Protein AF-A0AA96FDP3-F1 (afdb_monomer_lite)

Organism: NCBI:txid3075620

Radius of gyration: 17.5 Å; chains: 1; bounding box: 61×32×44 Å

Foldseek 3Di:
DEEALLLLLLLCVQQDPLRAPVSLVVLLVVCVPADPVHPPDNNNLSSVLLVLQLQQALADPHGDAYEAEPLSLVVNLCQACAAQDDDPVPRGHNNYHSVSSVNSCVRRVVVSNVSNVWYYPYDFDDDQDPPPDGPSLVSSVVRQVSTDDPVDPPDAAEYEDPDPSSQPGPDDPSYHYDYSSRSVVSSVVNHVVNPPDDPPDD

Sequence (202 aa):
MVFDANIWIDTAVILGAPATRADFDRANATTVGTPIPHPIDRAYDSMRAIATTLSGRFVADERIEVWTSNHIDDLVYDRLARPVEGAANGRTGYGWSLGDAEKYLVEMVDSLVESTAGGSVGDVSIPFKNPPLDHEDGCVMQTARTAGHSDTPWYQKYIITRDQGFRTADLSSEITVLYPWEWIGRVRGARVAGVKPKVRAR

pLDDT: mean 88.23, std 13.38, range [42.59, 98.5]

Structure (mmCIF, N/CA/C/O backbone):
data_AF-A0AA96FDP3-F1
#
_entry.id   AF-A0AA96FDP3-F1
#
loop_
_atom_site.group_PDB
_atom_site.id
_atom_site.type_symbol
_atom_site.label_atom_id
_atom_site.label_alt_id
_atom_site.label_comp_id
_atom_site.label_asym_id
_atom_site.label_entity_id
_atom_site.label_seq_id
_atom_site.pdbx_PDB_ins_code
_atom_site.Cartn_x
_atom_site.Cartn_y
_atom_site.Cartn_z
_atom_site.occupancy
_atom_site.B_iso_or_equiv
_atom_site.auth_seq_id
_atom_site.auth_comp_id
_atom_site.auth_asym_id
_atom_site.auth_atom_id
_atom_site.pdbx_PDB_model_num
ATOM 1 N N . MET A 1 1 ? -0.751 0.641 10.037 1.00 94.31 1 MET A N 1
ATOM 2 C CA . MET A 1 1 ? -0.964 -0.374 8.980 1.00 94.31 1 MET A CA 1
ATOM 3 C C . MET A 1 1 ? 0.242 -0.357 8.066 1.00 94.31 1 MET A C 1
ATOM 5 O O . MET A 1 1 ? 0.763 0.722 7.833 1.00 94.31 1 MET A O 1
ATOM 9 N N . VAL A 1 2 ? 0.666 -1.512 7.563 1.00 97.50 2 VAL A N 1
ATOM 10 C CA . VAL A 1 2 ? 1.775 -1.640 6.611 1.00 97.50 2 VAL A CA 1
ATOM 11 C C . VAL A 1 2 ? 1.262 -2.321 5.347 1.00 97.50 2 VAL A C 1
ATOM 13 O O . VAL A 1 2 ? 0.541 -3.318 5.429 1.00 97.50 2 VAL A O 1
ATOM 16 N N . PHE A 1 3 ? 1.609 -1.768 4.190 1.00 98.50 3 PHE A N 1
ATOM 17 C CA . PHE A 1 3 ? 1.412 -2.419 2.900 1.00 98.50 3 PHE A CA 1
ATOM 18 C C . PHE A 1 3 ? 2.702 -3.130 2.512 1.00 98.50 3 PHE A C 1
ATOM 20 O O . PHE A 1 3 ? 3.775 -2.536 2.560 1.00 98.50 3 PHE A O 1
ATOM 27 N N . ASP A 1 4 ? 2.582 -4.395 2.136 1.00 97.56 4 ASP A N 1
ATOM 28 C CA . ASP A 1 4 ? 3.678 -5.158 1.554 1.00 97.56 4 ASP A CA 1
ATOM 29 C C . ASP A 1 4 ? 4.093 -4.560 0.192 1.00 97.56 4 ASP A C 1
ATOM 31 O O . ASP A 1 4 ? 3.279 -3.944 -0.504 1.00 97.56 4 ASP A O 1
ATOM 35 N N . ALA A 1 5 ? 5.343 -4.767 -0.223 1.00 97.06 5 ALA A N 1
ATOM 36 C CA . ALA A 1 5 ? 5.878 -4.283 -1.491 1.00 97.06 5 ALA A CA 1
ATOM 37 C C . ALA A 1 5 ? 5.022 -4.733 -2.686 1.00 97.06 5 ALA A C 1
ATOM 39 O O . ALA A 1 5 ? 4.802 -3.954 -3.615 1.00 97.06 5 ALA A O 1
ATOM 40 N N . ASN A 1 6 ? 4.462 -5.951 -2.653 1.00 96.62 6 ASN A N 1
ATOM 41 C CA . ASN A 1 6 ? 3.588 -6.435 -3.728 1.00 96.62 6 ASN A CA 1
ATOM 42 C C . ASN A 1 6 ? 2.325 -5.572 -3.933 1.00 96.62 6 ASN A C 1
ATOM 44 O O . ASN A 1 6 ? 1.856 -5.455 -5.063 1.00 96.62 6 ASN A O 1
ATOM 48 N N . ILE A 1 7 ? 1.820 -4.903 -2.890 1.00 98.38 7 ILE A N 1
ATOM 49 C CA . ILE A 1 7 ? 0.650 -4.014 -2.971 1.00 98.38 7 ILE A CA 1
ATOM 50 C C . ILE A 1 7 ? 0.997 -2.708 -3.687 1.00 98.38 7 ILE A C 1
ATOM 52 O O . ILE A 1 7 ? 0.242 -2.226 -4.542 1.00 98.38 7 ILE A O 1
ATOM 56 N N . TRP A 1 8 ? 2.164 -2.153 -3.367 1.00 97.94 8 TRP A N 1
ATOM 57 C CA . TRP A 1 8 ? 2.692 -0.964 -4.025 1.00 97.94 8 TRP A CA 1
ATOM 58 C C . TRP A 1 8 ? 3.060 -1.244 -5.478 1.00 97.94 8 TRP A C 1
ATOM 60 O O . TRP A 1 8 ? 2.724 -0.450 -6.352 1.00 97.94 8 TRP A O 1
ATOM 70 N N . ILE A 1 9 ? 3.683 -2.387 -5.757 1.00 97.12 9 ILE A N 1
ATOM 71 C CA . ILE A 1 9 ? 4.058 -2.798 -7.112 1.00 97.12 9 ILE A CA 1
ATOM 72 C C . ILE A 1 9 ? 2.820 -3.007 -7.990 1.00 97.12 9 ILE A C 1
ATOM 74 O O . ILE A 1 9 ? 2.788 -2.511 -9.110 1.00 97.12 9 ILE A O 1
ATOM 78 N N . ASP A 1 10 ? 1.781 -3.685 -7.499 1.00 96.81 10 ASP A N 1
ATOM 79 C CA . ASP A 1 10 ? 0.520 -3.843 -8.238 1.00 96.81 10 ASP A CA 1
ATOM 80 C C . ASP A 1 10 ? -0.071 -2.505 -8.671 1.00 96.81 10 ASP A C 1
ATOM 82 O O . ASP A 1 10 ? -0.506 -2.330 -9.808 1.00 96.81 10 ASP A O 1
ATOM 86 N N . THR A 1 11 ? -0.084 -1.560 -7.732 1.00 97.06 11 THR A N 1
ATOM 87 C CA . THR A 1 11 ? -0.605 -0.220 -7.968 1.00 97.06 11 THR A CA 1
ATOM 88 C C . THR A 1 11 ? 0.226 0.478 -9.037 1.00 97.06 11 THR A C 1
ATOM 90 O O . THR A 1 11 ? -0.341 0.982 -10.000 1.00 97.06 11 THR A O 1
ATOM 93 N N . ALA A 1 12 ? 1.555 0.421 -8.948 1.00 97.25 12 ALA A N 1
ATOM 94 C CA . ALA A 1 12 ? 2.443 0.968 -9.968 1.00 97.25 12 ALA A CA 1
ATOM 95 C C . ALA A 1 12 ? 2.168 0.364 -11.356 1.00 97.25 12 ALA A C 1
ATOM 97 O O . ALA A 1 12 ? 2.050 1.097 -12.334 1.00 97.25 12 ALA A O 1
ATOM 98 N N . VAL A 1 13 ? 2.000 -0.959 -11.447 1.00 94.69 13 VAL A N 1
ATOM 99 C CA . VAL A 1 13 ? 1.741 -1.669 -12.711 1.00 94.69 13 VAL A CA 1
ATOM 100 C C . VAL A 1 13 ? 0.420 -1.248 -13.349 1.00 94.69 13 VAL A C 1
ATOM 102 O O . VAL A 1 13 ? 0.364 -1.086 -14.566 1.00 94.69 13 VAL A O 1
ATOM 105 N N . ILE A 1 14 ? -0.626 -1.036 -12.547 1.00 95.12 14 ILE A N 1
ATOM 106 C CA . ILE A 1 14 ? -1.922 -0.545 -13.039 1.00 95.12 14 ILE A CA 1
ATOM 107 C C . ILE A 1 14 ? -1.796 0.859 -13.631 1.00 95.12 14 ILE A C 1
ATOM 109 O O . ILE A 1 14 ? -2.429 1.155 -14.645 1.00 95.12 14 ILE A O 1
ATOM 113 N N . LEU A 1 15 ? -1.020 1.729 -12.983 1.00 96.19 15 LEU A N 1
ATOM 114 C CA . LEU A 1 15 ? -0.874 3.123 -13.399 1.00 96.19 15 LEU A CA 1
ATOM 115 C C . LEU A 1 15 ? 0.068 3.275 -14.598 1.00 96.19 15 LEU A C 1
ATOM 117 O O . LEU A 1 15 ? -0.184 4.108 -15.466 1.00 96.19 15 LEU A O 1
ATOM 121 N N . GLY A 1 16 ? 1.110 2.443 -14.667 1.00 95.25 16 GLY A N 1
ATOM 122 C CA . GLY A 1 16 ? 2.175 2.542 -15.661 1.00 95.25 16 GLY A CA 1
ATOM 123 C C . GLY A 1 16 ? 3.123 3.719 -15.403 1.00 95.25 16 GLY A C 1
ATOM 124 O O . GLY A 1 16 ? 2.789 4.661 -14.690 1.00 95.25 16 GLY A O 1
ATOM 125 N N . ALA A 1 17 ? 4.325 3.669 -15.982 1.00 93.94 17 ALA A N 1
ATOM 126 C CA . ALA A 1 17 ? 5.269 4.783 -15.911 1.00 93.94 17 ALA A CA 1
ATOM 127 C C . ALA A 1 17 ? 4.950 5.866 -16.961 1.00 93.94 17 ALA A C 1
ATOM 129 O O . ALA A 1 17 ? 4.689 5.520 -18.119 1.00 93.94 17 ALA A O 1
ATOM 130 N N . PRO A 1 18 ? 5.061 7.161 -16.614 1.00 93.75 18 PRO A N 1
ATOM 131 C CA . PRO A 1 18 ? 5.242 7.695 -15.262 1.00 93.75 18 PRO A CA 1
ATOM 132 C C . PRO A 1 18 ? 3.919 7.678 -14.481 1.00 93.75 18 PRO A C 1
ATOM 134 O O . PRO A 1 18 ? 2.925 8.240 -14.936 1.00 93.75 18 PRO A O 1
ATOM 137 N N . ALA A 1 19 ? 3.921 7.091 -13.284 1.00 94.12 19 ALA A N 1
ATOM 138 C CA . ALA A 1 19 ? 2.741 7.071 -12.426 1.00 94.12 19 ALA A CA 1
ATOM 139 C C . ALA A 1 19 ? 2.668 8.352 -11.592 1.00 94.12 19 ALA A C 1
ATOM 141 O O . ALA A 1 19 ? 3.669 8.777 -11.013 1.00 94.12 19 ALA A O 1
ATOM 142 N N . THR A 1 20 ? 1.478 8.948 -11.508 1.00 94.06 20 THR A N 1
ATOM 143 C CA . THR A 1 20 ? 1.229 10.118 -10.658 1.00 94.06 20 THR A CA 1
ATOM 144 C C . THR A 1 20 ? 0.057 9.910 -9.713 1.00 94.06 20 THR A C 1
ATOM 146 O O . THR A 1 20 ? -0.814 9.060 -9.940 1.00 94.06 20 THR A O 1
ATOM 149 N N . ARG A 1 21 ? -0.040 10.764 -8.688 1.00 93.62 21 ARG A N 1
ATOM 150 C CA . ARG A 1 21 ? -1.213 10.773 -7.802 1.00 93.62 21 ARG A CA 1
ATOM 151 C C . ARG A 1 21 ? -2.528 11.022 -8.555 1.00 93.62 21 ARG A C 1
ATOM 153 O O . ARG A 1 21 ? -3.552 10.426 -8.226 1.00 93.62 21 ARG A O 1
ATOM 160 N N . ALA A 1 22 ? -2.509 11.855 -9.594 1.00 94.44 22 ALA A N 1
ATOM 161 C CA . ALA A 1 22 ? -3.693 12.116 -10.410 1.00 94.44 22 ALA A CA 1
ATOM 162 C C . ALA A 1 22 ? -4.136 10.875 -11.205 1.00 94.44 22 ALA A C 1
ATOM 164 O O . ALA A 1 22 ? -5.336 10.651 -11.391 1.00 94.44 22 ALA A O 1
ATOM 165 N N . ASP A 1 23 ? -3.186 10.055 -11.657 1.00 95.50 23 ASP A N 1
ATOM 166 C CA . ASP A 1 23 ? -3.489 8.796 -12.341 1.00 95.50 23 ASP A CA 1
ATOM 167 C C . ASP A 1 23 ? -4.070 7.772 -11.372 1.00 95.50 23 ASP A C 1
ATOM 169 O O . ASP A 1 23 ? -5.057 7.114 -11.706 1.00 95.50 23 ASP A O 1
ATOM 173 N N . PHE A 1 24 ? -3.543 7.718 -10.144 1.00 95.94 24 PHE A N 1
ATOM 174 C CA . PHE A 1 24 ? -4.116 6.911 -9.070 1.00 95.94 24 PHE A CA 1
ATOM 175 C C . PHE A 1 24 ? -5.571 7.289 -8.779 1.00 95.94 24 PHE A C 1
ATOM 177 O O . PHE A 1 24 ? -6.446 6.422 -8.778 1.00 95.94 24 PHE A O 1
ATOM 184 N N . ASP A 1 25 ? -5.859 8.577 -8.581 1.00 94.69 25 ASP A N 1
ATOM 185 C CA . ASP A 1 25 ? -7.215 9.037 -8.273 1.00 94.69 25 ASP A CA 1
ATOM 186 C C . ASP A 1 25 ? -8.190 8.706 -9.419 1.00 94.69 25 ASP A C 1
ATOM 188 O O . ASP A 1 25 ? -9.322 8.267 -9.180 1.00 94.69 25 ASP A O 1
ATOM 192 N N . ARG A 1 26 ? -7.735 8.836 -10.673 1.00 95.19 26 ARG A N 1
ATOM 193 C CA . ARG A 1 26 ? -8.510 8.483 -11.871 1.00 95.19 26 ARG A CA 1
ATOM 194 C C . ARG A 1 26 ? -8.779 6.979 -11.959 1.00 95.19 26 ARG A C 1
ATOM 196 O O . ARG A 1 26 ? -9.926 6.587 -12.171 1.00 95.19 26 ARG A O 1
ATOM 203 N N . ALA A 1 27 ? -7.755 6.145 -11.783 1.00 94.00 27 ALA A N 1
ATOM 204 C CA . ALA A 1 27 ? -7.874 4.688 -11.822 1.00 94.00 27 ALA A CA 1
ATOM 205 C C . ALA A 1 27 ? -8.733 4.151 -10.664 1.00 94.00 27 ALA A C 1
ATOM 207 O O . ALA A 1 27 ? -9.535 3.229 -10.829 1.00 94.00 27 ALA A O 1
ATOM 208 N N . ASN A 1 28 ? -8.635 4.759 -9.484 1.00 93.44 28 ASN A N 1
ATOM 209 C CA . ASN A 1 28 ? -9.515 4.442 -8.370 1.00 93.44 28 ASN A CA 1
ATOM 210 C C . ASN A 1 28 ? -10.973 4.805 -8.698 1.00 93.44 28 ASN A C 1
ATOM 212 O O . ASN A 1 28 ? -11.864 3.970 -8.545 1.00 93.44 28 ASN A O 1
ATOM 216 N N . ALA A 1 29 ? -11.235 6.004 -9.230 1.00 92.50 29 ALA A N 1
ATOM 217 C CA . ALA A 1 29 ? -12.590 6.433 -9.581 1.00 92.50 29 ALA A CA 1
ATOM 218 C C . ALA A 1 29 ? -13.280 5.494 -10.590 1.00 92.50 29 ALA A C 1
ATOM 220 O O . ALA A 1 29 ? -14.474 5.219 -10.452 1.00 92.50 29 ALA A O 1
ATOM 221 N N . THR A 1 30 ? -12.543 4.948 -11.562 1.00 90.88 30 THR A N 1
ATOM 222 C CA . THR A 1 30 ? -13.095 3.999 -12.546 1.00 90.88 30 THR A CA 1
ATOM 223 C C . THR A 1 30 ? -13.341 2.599 -11.976 1.00 90.88 30 THR A C 1
ATOM 225 O O . THR A 1 30 ? -14.113 1.834 -12.552 1.00 90.88 30 THR A O 1
ATOM 228 N N . THR A 1 31 ? -12.746 2.256 -10.830 1.00 89.00 31 THR A N 1
ATOM 229 C CA . THR A 1 31 ? -12.795 0.901 -10.250 1.00 89.00 31 THR A CA 1
ATOM 230 C C . THR A 1 31 ? -13.673 0.788 -9.001 1.00 89.00 31 THR A C 1
ATOM 232 O O . THR A 1 31 ? -13.983 -0.329 -8.576 1.00 89.00 31 THR A O 1
ATOM 235 N N . VAL A 1 32 ? -14.161 1.905 -8.440 1.00 84.12 32 VAL A N 1
ATOM 236 C CA . VAL A 1 32 ? -15.029 1.944 -7.240 1.00 84.12 32 VAL A CA 1
ATOM 237 C C . VAL A 1 32 ? -16.262 1.034 -7.352 1.00 84.12 32 VAL A C 1
ATOM 239 O O . VAL A 1 32 ? -16.635 0.395 -6.363 1.00 84.12 32 VAL A O 1
ATOM 242 N N . GLY A 1 33 ? -16.874 0.954 -8.539 1.00 84.56 33 GLY A N 1
ATOM 243 C CA . GLY A 1 33 ? -18.085 0.164 -8.800 1.00 84.56 33 GLY A CA 1
ATOM 244 C C . GLY A 1 33 ? -17.846 -1.312 -9.135 1.00 84.56 33 GLY A C 1
ATOM 245 O O . GLY A 1 33 ? -18.807 -2.065 -9.278 1.00 84.56 33 GLY A O 1
ATOM 246 N N . THR A 1 34 ? -16.590 -1.741 -9.273 1.00 90.62 34 THR A N 1
ATOM 247 C CA . THR A 1 34 ? -16.278 -3.135 -9.619 1.00 90.62 34 THR A CA 1
ATOM 248 C C . THR A 1 34 ? -16.427 -4.060 -8.400 1.00 90.62 34 THR A C 1
ATOM 250 O O . THR A 1 34 ? -16.220 -3.613 -7.263 1.00 90.62 34 THR A O 1
ATOM 253 N N . PRO A 1 35 ? -16.765 -5.352 -8.595 1.00 93.38 35 PRO A N 1
ATOM 254 C CA . PRO A 1 35 ? -16.873 -6.313 -7.500 1.00 93.38 35 PRO A CA 1
ATOM 255 C C . PRO A 1 35 ? -15.603 -6.406 -6.643 1.00 93.38 35 PRO A C 1
ATOM 257 O O . PRO A 1 35 ? -14.498 -6.093 -7.095 1.00 93.38 35 PRO A O 1
ATOM 260 N N . ILE A 1 36 ? -15.786 -6.826 -5.389 1.00 92.44 36 ILE A N 1
ATOM 261 C CA . ILE A 1 36 ? -14.705 -7.138 -4.449 1.00 92.44 36 ILE A CA 1
ATOM 262 C C . ILE A 1 36 ? -14.928 -8.565 -3.938 1.00 92.44 36 ILE A C 1
ATOM 264 O O . ILE A 1 36 ? -15.991 -8.811 -3.361 1.00 92.44 36 ILE A O 1
ATOM 268 N N . PRO A 1 37 ? -13.964 -9.487 -4.108 1.00 94.44 37 PRO A N 1
ATOM 269 C CA . PRO A 1 37 ? -12.686 -9.321 -4.819 1.00 94.44 37 PRO A CA 1
ATOM 270 C C . PRO A 1 37 ? -12.859 -8.975 -6.307 1.00 94.44 37 PRO A C 1
ATOM 272 O O . PRO A 1 37 ? -13.907 -9.263 -6.892 1.00 94.44 37 PRO A O 1
ATOM 275 N N . HIS A 1 38 ? -11.850 -8.350 -6.918 1.00 93.19 38 HIS A N 1
ATOM 276 C CA . HIS A 1 38 ? -11.886 -8.060 -8.352 1.00 93.19 38 HIS A CA 1
ATOM 277 C C . HIS A 1 38 ? -11.941 -9.376 -9.159 1.00 93.19 38 HIS A C 1
ATOM 279 O O . HIS A 1 38 ? -11.182 -10.304 -8.864 1.00 93.19 38 HIS A O 1
ATOM 285 N N . PRO A 1 39 ? -12.822 -9.501 -10.172 1.00 89.38 39 PRO A N 1
ATOM 286 C CA . PRO A 1 39 ? -13.120 -10.796 -10.790 1.00 89.38 39 PRO A CA 1
ATOM 287 C C . PRO A 1 39 ? -12.031 -11.324 -11.733 1.00 89.38 39 PRO A C 1
ATOM 289 O O . PRO A 1 39 ? -12.030 -12.514 -12.034 1.00 89.38 39 PRO A O 1
ATOM 292 N N . ILE A 1 40 ? -11.144 -10.455 -12.229 1.00 89.44 40 ILE A N 1
ATOM 293 C CA . ILE A 1 40 ? -10.134 -10.808 -13.242 1.00 89.44 40 ILE A CA 1
ATOM 294 C C . ILE A 1 40 ? -8.734 -10.574 -12.682 1.00 89.44 40 ILE A C 1
ATOM 296 O O . ILE A 1 40 ? -7.952 -11.507 -12.545 1.00 89.44 40 ILE A O 1
ATOM 300 N N . ASP A 1 41 ? -8.443 -9.327 -12.324 1.00 91.19 41 ASP A N 1
ATOM 301 C CA . ASP A 1 41 ? -7.123 -8.919 -11.848 1.00 91.19 41 ASP A CA 1
ATOM 302 C C . ASP A 1 41 ? -7.162 -8.417 -10.398 1.00 91.19 41 ASP A C 1
ATOM 304 O O . ASP A 1 41 ? -7.762 -7.384 -10.104 1.00 91.19 41 ASP A O 1
ATOM 308 N N . ARG A 1 42 ? -6.517 -9.153 -9.488 1.00 89.38 42 ARG A N 1
ATOM 309 C CA . ARG A 1 42 ? -6.472 -8.830 -8.054 1.00 89.38 42 ARG A CA 1
ATOM 310 C C . ARG A 1 42 ? -5.587 -7.625 -7.728 1.00 89.38 42 ARG A C 1
ATOM 312 O O . ARG A 1 42 ? -5.727 -7.094 -6.629 1.00 89.38 42 ARG A O 1
ATOM 319 N N . ALA A 1 43 ? -4.745 -7.154 -8.649 1.00 93.75 43 ALA A N 1
ATOM 320 C CA . ALA A 1 43 ? -3.966 -5.930 -8.459 1.00 93.75 43 ALA A CA 1
ATOM 321 C C . ALA A 1 43 ? -4.876 -4.715 -8.197 1.00 93.75 43 ALA A C 1
ATOM 323 O O . ALA A 1 43 ? -4.547 -3.824 -7.412 1.00 93.75 43 ALA A O 1
ATOM 324 N N . TYR A 1 44 ? -6.085 -4.705 -8.772 1.00 95.44 44 TYR A N 1
ATOM 325 C CA . TYR A 1 44 ? -7.066 -3.655 -8.498 1.00 95.44 44 TYR A CA 1
ATOM 326 C C . TYR A 1 44 ? -7.554 -3.657 -7.046 1.00 95.44 44 TYR A C 1
ATOM 328 O O . TYR A 1 44 ? -7.957 -2.611 -6.541 1.00 95.44 44 TYR A O 1
ATOM 336 N N . ASP A 1 45 ? -7.532 -4.794 -6.344 1.00 96.88 45 ASP A N 1
ATOM 337 C CA . ASP A 1 45 ? -7.826 -4.817 -4.909 1.00 96.88 45 ASP A CA 1
ATOM 338 C C . ASP A 1 45 ? -6.690 -4.178 -4.100 1.00 96.88 45 ASP A C 1
ATOM 340 O O . ASP A 1 45 ? -6.972 -3.482 -3.130 1.00 96.88 45 ASP A O 1
ATOM 344 N N . SER A 1 46 ? -5.430 -4.335 -4.516 1.00 97.81 46 SER A N 1
ATOM 345 C CA . SER A 1 46 ? -4.262 -3.682 -3.903 1.00 97.81 46 SER A CA 1
ATOM 346 C C . SER A 1 46 ? -4.372 -2.154 -3.976 1.00 97.81 46 SER A C 1
ATOM 348 O O . SER A 1 46 ? -4.351 -1.477 -2.945 1.00 97.81 46 SER A O 1
ATOM 350 N N . MET A 1 47 ? -4.631 -1.616 -5.172 1.00 97.00 47 MET A N 1
ATOM 351 C CA . MET A 1 47 ? -4.860 -0.180 -5.374 1.00 97.00 47 MET A CA 1
ATOM 352 C C . MET A 1 47 ? -6.069 0.321 -4.570 1.00 97.00 47 MET A C 1
ATOM 354 O O . MET A 1 47 ? -6.004 1.353 -3.899 1.00 97.00 47 MET A O 1
ATOM 358 N N . ARG A 1 48 ? -7.186 -0.421 -4.584 1.00 96.56 48 ARG A N 1
ATOM 359 C CA . ARG A 1 48 ? -8.387 -0.046 -3.822 1.00 96.56 48 ARG A CA 1
ATOM 360 C C . ARG A 1 48 ? -8.163 -0.111 -2.313 1.00 96.56 48 ARG A C 1
ATOM 362 O O . ARG A 1 48 ? -8.744 0.700 -1.596 1.00 96.56 48 ARG A O 1
ATOM 369 N N . ALA A 1 49 ? -7.326 -1.022 -1.818 1.00 97.50 49 ALA A N 1
ATOM 370 C CA . ALA A 1 49 ? -6.962 -1.090 -0.407 1.00 97.50 49 ALA A CA 1
ATOM 371 C C . ALA A 1 49 ? -6.198 0.170 0.021 1.00 97.50 49 ALA A C 1
ATOM 373 O O . ALA A 1 49 ? -6.594 0.788 1.009 1.00 97.50 49 ALA A O 1
ATOM 374 N N . ILE A 1 50 ? -5.214 0.618 -0.765 1.00 97.62 50 ILE A N 1
ATOM 375 C CA . ILE A 1 50 ? -4.539 1.914 -0.569 1.00 97.62 50 ILE A CA 1
ATOM 376 C C . ILE A 1 50 ? -5.558 3.063 -0.604 1.00 97.62 50 ILE A C 1
ATOM 378 O O . ILE A 1 50 ? -5.586 3.920 0.278 1.00 97.62 50 ILE A O 1
ATOM 382 N N . ALA A 1 51 ? -6.483 3.048 -1.567 1.00 96.31 51 ALA A N 1
ATOM 383 C CA . ALA A 1 51 ? -7.484 4.102 -1.696 1.00 96.31 51 ALA A CA 1
ATOM 384 C C . ALA A 1 51 ? -8.394 4.234 -0.457 1.00 96.31 51 ALA A C 1
ATOM 386 O O . ALA A 1 51 ? -8.866 5.328 -0.139 1.00 96.31 51 ALA A O 1
ATOM 387 N N . THR A 1 52 ? -8.640 3.144 0.284 1.00 95.31 52 THR A N 1
ATOM 388 C CA . THR A 1 52 ? -9.441 3.219 1.519 1.00 95.31 52 THR A CA 1
ATOM 389 C C . THR A 1 52 ? -8.779 4.023 2.635 1.00 95.31 52 THR A C 1
ATOM 391 O O . THR A 1 52 ? -9.490 4.450 3.551 1.00 95.31 52 THR A O 1
ATOM 394 N N . THR A 1 53 ? -7.465 4.254 2.565 1.00 96.06 53 THR A N 1
ATOM 395 C CA . THR A 1 53 ? -6.688 4.864 3.651 1.00 96.06 53 THR A CA 1
ATOM 396 C C . THR A 1 53 ? -6.342 6.322 3.401 1.00 96.06 53 THR A C 1
ATOM 398 O O . THR A 1 53 ? -5.943 6.994 4.343 1.00 96.06 53 THR A O 1
ATOM 401 N N . LEU A 1 54 ? -6.596 6.849 2.196 1.00 94.50 54 LEU A N 1
ATOM 402 C CA . LEU A 1 54 ? -6.314 8.248 1.833 1.00 94.50 54 LEU A CA 1
ATOM 403 C C . LEU A 1 54 ? -6.954 9.275 2.775 1.00 94.50 54 LEU A C 1
ATOM 405 O O . LEU A 1 54 ? -6.460 10.386 2.907 1.00 94.50 54 LEU A O 1
ATOM 409 N N . SER A 1 55 ? -8.078 8.932 3.412 1.00 91.06 55 SER A N 1
ATOM 410 C CA . SER A 1 55 ? -8.751 9.829 4.355 1.00 91.06 55 SER A CA 1
ATOM 411 C C . SER A 1 55 ? -8.127 9.835 5.755 1.00 91.06 55 SER A C 1
ATOM 413 O O . SER A 1 55 ? -8.640 10.536 6.625 1.00 91.06 55 SER A O 1
ATOM 415 N N . GLY A 1 56 ? -7.136 8.977 6.024 1.00 93.00 56 GLY A N 1
ATOM 416 C CA . GLY A 1 56 ? -6.549 8.773 7.353 1.00 93.00 56 GLY A CA 1
ATOM 417 C C . GLY A 1 56 ? -7.538 8.255 8.404 1.00 93.00 56 GLY A C 1
ATOM 418 O O . GLY A 1 56 ? -7.301 8.392 9.601 1.00 93.00 56 GLY A O 1
ATOM 419 N N . ARG A 1 57 ? -8.691 7.703 7.992 1.00 91.69 57 ARG A N 1
ATOM 420 C CA . ARG A 1 57 ? -9.798 7.329 8.895 1.00 91.69 57 ARG A CA 1
ATOM 421 C C . ARG A 1 57 ? -10.342 5.942 8.598 1.00 91.69 57 ARG A C 1
ATOM 423 O O . ARG A 1 57 ? -10.751 5.664 7.470 1.00 91.69 57 ARG A O 1
ATOM 430 N N . PHE A 1 58 ? -10.416 5.105 9.625 1.00 90.62 58 PHE A N 1
ATOM 431 C CA . PHE A 1 58 ? -11.016 3.778 9.562 1.00 90.62 58 PHE A CA 1
ATOM 432 C C . PHE A 1 58 ? -12.541 3.905 9.571 1.00 90.62 58 PHE A C 1
ATOM 434 O O . PHE A 1 58 ? -13.195 3.675 8.548 1.00 90.62 58 PHE A O 1
ATOM 441 N N . VAL A 1 59 ? -13.095 4.395 10.682 1.00 89.12 59 VAL A N 1
ATOM 442 C CA . VAL A 1 59 ? -14.514 4.725 10.860 1.00 89.12 59 VAL A CA 1
ATOM 443 C C . VAL A 1 59 ? -14.653 5.917 11.805 1.00 89.12 59 VAL A C 1
ATOM 445 O O . VAL A 1 59 ? -13.997 5.959 12.838 1.00 89.12 59 VAL A O 1
ATOM 448 N N . ALA A 1 60 ? -15.521 6.877 11.472 1.00 83.62 60 ALA A N 1
ATOM 449 C CA . ALA A 1 60 ? -15.737 8.085 12.276 1.00 83.62 60 ALA A CA 1
ATOM 450 C C . ALA A 1 60 ? -14.405 8.755 12.690 1.00 83.62 60 ALA A C 1
ATOM 452 O O . ALA A 1 60 ? -13.677 9.241 11.820 1.00 83.62 60 ALA A O 1
ATOM 453 N N . ASP A 1 61 ? -14.085 8.767 13.986 1.00 83.19 61 ASP A N 1
ATOM 454 C CA . ASP A 1 61 ? -12.862 9.356 14.547 1.00 83.19 61 ASP A CA 1
ATOM 455 C C . ASP A 1 61 ? -11.698 8.377 14.732 1.00 83.19 61 ASP A C 1
ATOM 457 O O . ASP A 1 61 ? -10.594 8.799 15.076 1.00 83.19 61 ASP A O 1
ATOM 461 N N . GLU A 1 62 ? -11.901 7.092 14.441 1.00 88.38 62 GLU A N 1
ATOM 462 C CA . GLU A 1 62 ? -10.829 6.101 14.437 1.00 88.38 62 GLU A CA 1
ATOM 463 C C . GLU A 1 62 ? -9.899 6.346 13.243 1.00 88.38 62 GLU A C 1
ATOM 465 O O . GLU A 1 62 ? -10.336 6.377 12.086 1.00 88.38 62 GLU A O 1
ATOM 470 N N . ARG A 1 63 ? -8.610 6.552 13.524 1.00 91.12 63 ARG A N 1
ATOM 471 C CA . ARG A 1 63 ? -7.598 6.895 12.521 1.00 91.12 63 ARG A CA 1
ATOM 472 C C . ARG A 1 63 ? -6.991 5.653 11.877 1.00 91.12 63 ARG A C 1
ATOM 474 O O . ARG A 1 63 ? -6.902 4.596 12.492 1.00 91.12 63 ARG A O 1
ATOM 481 N N . ILE A 1 64 ? -6.555 5.808 10.633 1.00 94.31 64 ILE A N 1
ATOM 482 C CA . ILE A 1 64 ? -5.627 4.884 9.982 1.00 94.31 64 ILE A CA 1
ATOM 483 C C . ILE A 1 64 ? -4.329 5.639 9.782 1.00 94.31 64 ILE A C 1
ATOM 485 O O . ILE A 1 64 ? -4.338 6.670 9.120 1.00 94.31 64 ILE A O 1
ATOM 489 N N . GLU A 1 65 ? -3.244 5.059 10.271 1.00 95.25 65 GLU A N 1
ATOM 490 C CA . GLU A 1 65 ? -1.883 5.492 9.977 1.00 95.25 65 GLU A CA 1
ATOM 491 C C . GLU A 1 65 ? -1.220 4.451 9.077 1.00 95.25 65 GLU A C 1
ATOM 493 O O . GLU A 1 65 ? -1.250 3.245 9.377 1.00 95.25 65 GLU A O 1
ATOM 498 N N . VAL A 1 66 ? -0.632 4.897 7.970 1.00 97.44 66 VAL A N 1
ATOM 499 C CA . VAL A 1 66 ? 0.149 4.051 7.065 1.00 97.44 66 VAL A CA 1
ATOM 500 C C . VAL A 1 66 ? 1.622 4.196 7.405 1.00 97.44 66 VAL A C 1
ATOM 502 O O . VAL A 1 66 ? 2.132 5.302 7.509 1.00 97.44 66 VAL A O 1
ATOM 505 N N . TRP A 1 67 ? 2.296 3.068 7.581 1.00 97.56 67 TRP A N 1
ATOM 506 C CA . TRP A 1 67 ? 3.701 3.010 7.944 1.00 97.56 67 TRP A CA 1
ATOM 507 C C . TRP A 1 67 ? 4.489 2.211 6.908 1.00 97.56 67 TRP A C 1
ATOM 509 O O . TRP A 1 67 ? 3.970 1.235 6.358 1.00 97.56 67 TRP A O 1
ATOM 519 N N . THR A 1 68 ? 5.737 2.616 6.680 1.00 98.06 68 THR A N 1
ATOM 520 C CA . THR A 1 68 ? 6.693 1.939 5.788 1.00 98.06 68 THR A CA 1
ATOM 521 C C . THR A 1 68 ? 8.057 1.751 6.470 1.00 98.06 68 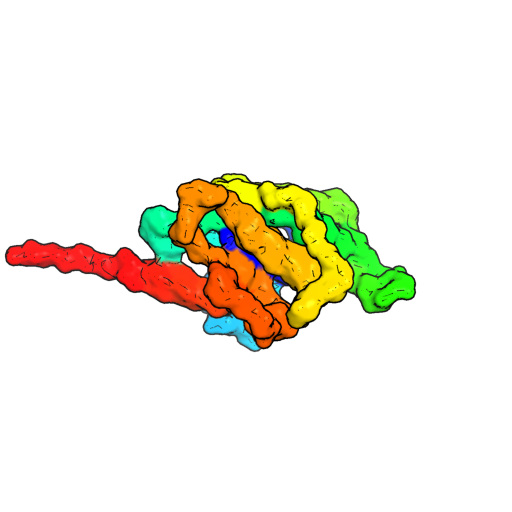THR A C 1
ATOM 523 O O . THR A 1 68 ? 8.221 2.036 7.659 1.00 98.06 68 THR A O 1
ATOM 526 N N . SER A 1 69 ? 9.025 1.222 5.731 1.00 97.44 69 SER A N 1
ATOM 527 C CA . SER A 1 69 ? 10.431 1.052 6.106 1.00 97.44 69 SER A CA 1
ATOM 528 C C . SER A 1 69 ? 11.293 1.138 4.855 1.00 97.44 69 SER A C 1
ATOM 530 O O . SER A 1 69 ? 10.827 0.708 3.799 1.00 97.44 69 SER A O 1
ATOM 532 N N . ASN A 1 70 ? 12.569 1.494 5.011 1.00 96.69 70 ASN A N 1
ATOM 533 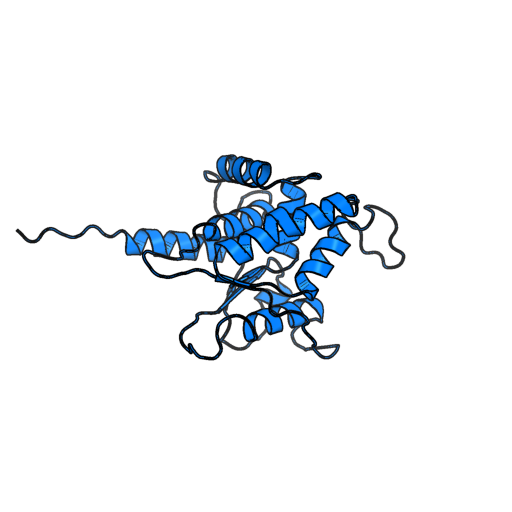C CA . ASN A 1 70 ? 13.519 1.572 3.897 1.00 96.69 70 ASN A CA 1
ATOM 534 C C . ASN A 1 70 ? 13.543 0.274 3.072 1.00 96.69 70 ASN A C 1
ATOM 536 O O . ASN A 1 70 ? 13.535 0.315 1.854 1.00 96.69 70 ASN A O 1
ATOM 540 N N . HIS A 1 71 ? 13.440 -0.890 3.725 1.00 95.50 71 HIS A N 1
ATOM 541 C CA . HIS A 1 71 ? 13.408 -2.180 3.028 1.00 95.50 71 HIS A CA 1
ATOM 542 C C . HIS A 1 71 ? 12.222 -2.343 2.061 1.00 95.50 71 HIS A C 1
ATOM 544 O O . HIS A 1 71 ? 12.375 -2.924 0.990 1.00 95.50 71 HIS A O 1
ATOM 550 N N . ILE A 1 72 ? 11.031 -1.863 2.439 1.00 97.25 72 ILE A N 1
ATOM 551 C CA . ILE A 1 72 ? 9.838 -1.937 1.581 1.00 97.25 72 ILE A CA 1
ATOM 552 C C . ILE A 1 72 ? 10.017 -0.982 0.403 1.00 97.25 72 ILE A C 1
ATOM 554 O O . ILE A 1 72 ? 9.788 -1.378 -0.739 1.00 97.25 72 ILE A O 1
ATOM 558 N N . ASP A 1 73 ? 10.454 0.243 0.685 1.00 97.94 73 ASP A N 1
ATOM 559 C CA . ASP A 1 73 ? 10.617 1.294 -0.316 1.00 97.94 73 ASP A CA 1
ATOM 560 C C . ASP A 1 73 ? 11.695 0.902 -1.343 1.00 97.94 73 ASP A C 1
ATOM 562 O O . ASP A 1 73 ? 11.437 0.926 -2.549 1.00 97.94 73 ASP A O 1
ATOM 566 N N . ASP A 1 74 ? 12.845 0.406 -0.876 1.00 96.50 74 ASP A N 1
ATOM 567 C CA . ASP A 1 74 ? 13.940 -0.106 -1.707 1.00 96.50 74 ASP A CA 1
ATOM 568 C C . ASP A 1 74 ? 13.486 -1.285 -2.574 1.00 96.50 74 ASP A C 1
ATOM 570 O O . ASP A 1 74 ? 13.788 -1.335 -3.766 1.00 96.50 74 ASP A O 1
ATOM 574 N N . LEU A 1 75 ? 12.717 -2.229 -2.016 1.00 95.25 75 LEU A N 1
ATOM 575 C CA . LEU A 1 75 ? 12.225 -3.381 -2.773 1.00 95.25 75 LEU A CA 1
ATOM 576 C C . LEU A 1 75 ? 11.248 -2.960 -3.878 1.00 95.25 75 LEU A C 1
ATOM 578 O O . LEU A 1 75 ? 11.302 -3.503 -4.985 1.00 95.25 75 LEU A O 1
ATOM 582 N N . VAL A 1 76 ? 10.368 -1.992 -3.603 1.00 97.12 76 VAL A N 1
ATOM 583 C CA . VAL A 1 76 ? 9.463 -1.417 -4.607 1.00 97.12 76 VAL A CA 1
ATOM 584 C C . VAL A 1 76 ? 10.270 -0.717 -5.699 1.00 97.12 76 VAL A C 1
ATOM 586 O O . VAL A 1 76 ? 10.088 -1.036 -6.877 1.00 97.12 76 VAL A O 1
ATOM 589 N N . TYR A 1 77 ? 11.193 0.170 -5.324 1.00 97.44 77 TYR A N 1
ATOM 590 C CA . TYR A 1 77 ? 12.068 0.883 -6.254 1.00 97.44 77 TYR A CA 1
ATOM 591 C C . TYR A 1 77 ? 12.844 -0.079 -7.159 1.00 97.44 77 TYR A C 1
ATOM 593 O O . TYR A 1 77 ? 12.731 -0.014 -8.387 1.00 97.44 77 TYR A O 1
ATOM 601 N N . ASP A 1 78 ? 13.555 -1.035 -6.559 1.00 94.81 78 ASP A N 1
ATOM 602 C CA . ASP A 1 78 ? 14.368 -2.017 -7.269 1.00 94.81 78 ASP A CA 1
ATOM 603 C C . ASP A 1 78 ? 13.527 -2.860 -8.224 1.00 94.81 78 ASP A C 1
ATOM 605 O O . ASP A 1 78 ? 13.972 -3.196 -9.324 1.00 94.81 78 ASP A O 1
ATOM 609 N N . ARG A 1 79 ? 12.308 -3.245 -7.827 1.00 93.50 79 ARG A N 1
ATOM 610 C CA . ARG A 1 79 ? 11.437 -4.061 -8.679 1.00 93.50 79 ARG A CA 1
ATOM 611 C C . ARG A 1 79 ? 10.932 -3.277 -9.885 1.00 93.50 79 ARG A C 1
ATOM 613 O O . ARG A 1 79 ? 10.900 -3.843 -10.982 1.00 93.50 79 ARG A O 1
ATOM 620 N N . LEU A 1 80 ? 10.544 -2.017 -9.689 1.00 96.06 80 LEU A N 1
ATOM 621 C CA . LEU A 1 80 ? 10.059 -1.145 -10.760 1.00 96.06 80 LEU A CA 1
ATOM 622 C C . LEU A 1 80 ? 11.176 -0.819 -11.753 1.00 96.06 80 LEU A C 1
ATOM 624 O O . LEU A 1 80 ? 10.993 -0.994 -12.958 1.00 96.06 80 LEU A O 1
ATOM 628 N N . ALA A 1 81 ? 12.347 -0.434 -11.248 1.00 94.88 81 ALA A N 1
ATOM 629 C CA . ALA A 1 81 ? 13.488 -0.027 -12.060 1.00 94.88 81 ALA A CA 1
ATOM 630 C C . ALA A 1 81 ? 14.202 -1.191 -12.772 1.00 94.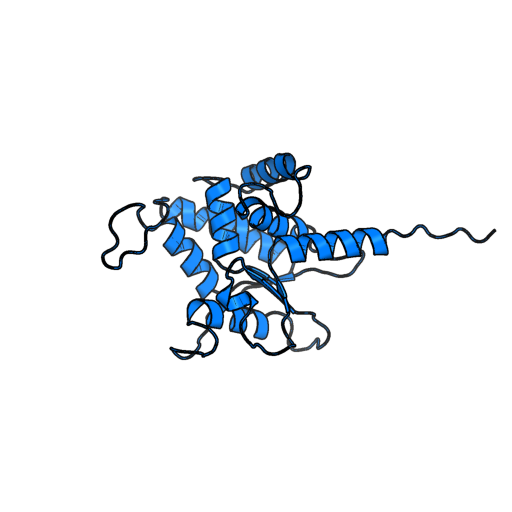88 81 ALA A C 1
ATOM 632 O O . ALA A 1 81 ? 14.856 -1.004 -13.801 1.00 94.88 81 ALA A O 1
ATOM 633 N N . ARG A 1 82 ? 14.110 -2.417 -12.241 1.00 91.19 82 ARG A N 1
ATOM 634 C CA . ARG A 1 82 ? 14.793 -3.577 -12.829 1.00 91.19 82 ARG A CA 1
ATOM 635 C C . ARG A 1 82 ? 14.264 -3.886 -14.241 1.00 91.19 82 ARG A C 1
ATOM 637 O O . ARG A 1 82 ? 13.051 -3.876 -14.436 1.00 91.19 82 ARG A O 1
ATOM 644 N N . PRO A 1 83 ? 15.126 -4.240 -15.213 1.00 87.31 83 PRO A N 1
ATOM 645 C CA . PRO A 1 83 ? 14.701 -4.569 -16.576 1.00 87.31 83 PRO A CA 1
ATOM 646 C C . PRO A 1 83 ? 13.693 -5.725 -16.662 1.00 87.31 83 PRO A C 1
ATOM 648 O O . PRO A 1 83 ? 13.740 -6.670 -15.868 1.00 87.31 83 PRO A O 1
ATOM 651 N N . VAL A 1 84 ? 12.818 -5.667 -17.674 1.00 83.69 84 VAL A N 1
ATOM 652 C CA . VAL A 1 84 ? 11.797 -6.694 -17.963 1.00 83.69 84 VAL A CA 1
ATOM 653 C C . VAL A 1 84 ? 12.434 -8.032 -18.357 1.00 83.69 84 VAL A C 1
ATOM 655 O O . VAL A 1 84 ? 11.965 -9.087 -17.933 1.00 83.69 84 VAL A O 1
ATOM 658 N N . GLU A 1 85 ? 13.550 -8.000 -19.090 1.00 72.50 85 GLU A N 1
ATOM 659 C CA . GLU A 1 85 ? 14.326 -9.181 -19.481 1.00 72.50 85 GLU A CA 1
ATOM 660 C C . GLU A 1 85 ? 15.754 -9.123 -18.913 1.00 72.50 85 GLU A C 1
ATOM 662 O O . GLU A 1 85 ? 16.384 -8.067 -18.890 1.00 72.50 85 GLU A O 1
ATOM 667 N N . GLY A 1 86 ? 16.289 -10.277 -18.493 1.00 56.25 86 GLY A N 1
ATOM 668 C CA . GLY A 1 86 ? 17.737 -10.449 -18.310 1.00 56.25 86 GLY A CA 1
ATOM 669 C C . GLY A 1 86 ? 18.330 -10.120 -16.935 1.00 56.25 86 GLY A C 1
ATOM 670 O O . GLY A 1 86 ? 19.404 -9.530 -16.867 1.00 56.25 86 GLY A O 1
ATOM 671 N N . ALA A 1 87 ? 17.722 -10.555 -15.828 1.00 51.78 87 ALA A N 1
ATOM 672 C CA . ALA A 1 87 ? 18.445 -10.600 -14.553 1.00 51.78 87 ALA A CA 1
ATOM 673 C C . ALA A 1 87 ? 19.203 -11.935 -14.414 1.00 51.78 87 ALA A C 1
ATOM 675 O O . ALA A 1 87 ? 18.609 -13.004 -14.561 1.00 51.78 87 ALA A O 1
ATOM 676 N N . ALA A 1 88 ? 20.496 -11.887 -14.069 1.00 50.53 88 ALA A N 1
ATOM 677 C CA . ALA A 1 88 ? 21.371 -13.054 -13.864 1.00 50.53 88 ALA A CA 1
ATOM 678 C C . ALA A 1 88 ? 20.867 -14.066 -12.802 1.00 50.53 88 ALA A C 1
ATOM 680 O O . ALA A 1 88 ? 21.424 -15.150 -12.657 1.00 50.53 88 ALA A O 1
ATOM 681 N N . ASN A 1 89 ? 19.806 -13.720 -12.067 1.00 54.50 89 ASN A N 1
ATOM 682 C CA . ASN A 1 89 ? 19.153 -14.508 -11.022 1.00 54.50 89 ASN A CA 1
ATOM 683 C C . ASN A 1 89 ? 17.683 -14.874 -11.340 1.00 54.50 89 ASN A C 1
ATOM 685 O O . ASN A 1 89 ? 16.963 -15.311 -10.445 1.00 54.50 89 ASN A O 1
ATOM 689 N N . GLY A 1 90 ? 17.208 -14.668 -12.577 1.00 52.06 90 GLY A N 1
ATOM 690 C CA . GLY A 1 90 ? 15.870 -15.088 -13.022 1.00 52.06 90 GLY A CA 1
ATOM 691 C C . GLY A 1 90 ? 14.688 -14.255 -12.504 1.00 52.06 90 GLY A C 1
ATOM 692 O O . GLY A 1 90 ? 13.542 -14.622 -12.746 1.00 52.06 90 GLY A O 1
ATOM 693 N N . ARG A 1 91 ? 14.924 -13.131 -11.811 1.00 59.62 91 ARG A N 1
ATOM 694 C CA . ARG A 1 91 ? 13.861 -12.237 -11.306 1.00 59.62 91 ARG A CA 1
ATOM 695 C C . ARG A 1 91 ? 13.642 -11.042 -12.257 1.00 59.62 91 ARG A C 1
ATOM 697 O O . ARG A 1 91 ? 14.411 -10.087 -12.202 1.00 59.62 91 ARG A O 1
ATOM 704 N N . THR A 1 92 ? 12.584 -11.061 -13.073 1.00 74.88 92 THR A N 1
ATOM 705 C CA . THR A 1 92 ? 12.193 -10.024 -14.071 1.00 74.88 92 THR A CA 1
ATOM 706 C C . THR A 1 92 ? 11.566 -8.781 -13.437 1.00 74.88 92 THR A C 1
ATOM 708 O O . THR A 1 92 ? 10.707 -8.948 -12.584 1.00 74.88 92 THR A O 1
ATOM 711 N N . GLY A 1 93 ? 11.977 -7.555 -13.774 1.00 88.62 93 GLY A N 1
ATOM 712 C CA . GLY A 1 93 ? 11.372 -6.312 -13.254 1.00 88.62 93 GLY A CA 1
ATOM 713 C C . GLY A 1 93 ? 10.363 -5.664 -14.212 1.00 88.62 93 GLY A C 1
ATOM 714 O O . GLY A 1 93 ? 9.852 -6.341 -15.103 1.00 88.62 93 GLY A O 1
ATOM 715 N N . TYR A 1 94 ? 10.076 -4.368 -14.031 1.00 92.12 94 TYR A N 1
ATOM 716 C CA . TYR A 1 94 ? 9.116 -3.614 -14.861 1.00 92.12 94 TYR A CA 1
ATOM 717 C C . TYR A 1 94 ? 9.755 -2.614 -15.835 1.00 92.12 94 TYR A C 1
ATOM 719 O O . TYR A 1 94 ? 9.053 -2.036 -16.661 1.00 92.12 94 TYR A O 1
ATOM 727 N N . GLY A 1 95 ? 11.076 -2.441 -15.787 1.00 93.06 95 GLY A N 1
ATOM 728 C CA . GLY A 1 95 ? 11.839 -1.630 -16.736 1.00 93.06 95 GLY A CA 1
ATOM 729 C C . GLY A 1 95 ? 11.543 -0.133 -16.675 1.00 93.06 95 GLY A C 1
ATOM 730 O O . GLY A 1 95 ? 11.726 0.554 -17.679 1.00 93.06 95 GLY A O 1
ATOM 731 N N . TRP A 1 96 ? 11.066 0.370 -15.537 1.00 95.69 96 TRP A N 1
ATOM 732 C CA . TRP A 1 96 ? 10.876 1.804 -15.339 1.00 95.69 96 TRP A CA 1
ATOM 733 C C . TRP A 1 96 ? 12.229 2.512 -15.291 1.00 95.69 96 TRP A C 1
ATOM 735 O O . TRP A 1 96 ? 13.250 1.913 -14.942 1.00 95.69 96 TRP A O 1
ATOM 745 N N . SER A 1 97 ? 12.253 3.802 -15.630 1.00 96.62 97 SER A N 1
ATOM 746 C CA . SER A 1 97 ? 13.448 4.599 -15.363 1.00 96.62 97 SER A CA 1
ATOM 747 C C . SER A 1 97 ? 13.649 4.741 -13.849 1.00 96.62 97 SER A C 1
ATOM 749 O O . SER A 1 97 ? 12.682 4.714 -13.085 1.00 96.62 97 SER A O 1
ATOM 751 N N . LEU A 1 98 ? 14.901 4.922 -13.411 1.00 96.19 98 LEU A N 1
ATOM 752 C CA . LEU A 1 98 ? 15.205 5.169 -11.995 1.00 96.19 98 LEU A CA 1
ATOM 753 C C . LEU A 1 98 ? 14.402 6.366 -11.456 1.00 96.19 98 LEU A C 1
ATOM 755 O O . LEU A 1 98 ? 13.823 6.289 -10.379 1.00 96.19 98 LEU A O 1
ATOM 759 N N . GLY A 1 99 ? 14.298 7.438 -12.251 1.00 97.69 99 GLY A N 1
ATOM 760 C CA . GLY A 1 99 ? 13.545 8.634 -11.879 1.00 97.69 99 GLY A CA 1
ATOM 761 C C . GLY A 1 99 ? 12.036 8.401 -11.774 1.00 97.69 99 GLY A C 1
ATOM 762 O O . GLY A 1 99 ? 11.405 8.969 -10.890 1.00 97.69 99 GLY A O 1
ATOM 763 N N . ASP A 1 100 ? 11.446 7.549 -12.620 1.00 97.88 100 ASP A N 1
ATOM 764 C CA . ASP A 1 100 ? 10.017 7.212 -12.515 1.00 97.88 100 ASP A CA 1
ATOM 765 C C . ASP A 1 100 ? 9.728 6.340 -11.288 1.00 97.88 100 ASP A C 1
ATOM 767 O O . ASP A 1 100 ? 8.701 6.521 -10.635 1.00 97.88 100 ASP A O 1
ATOM 771 N N . ALA A 1 101 ? 10.632 5.413 -10.954 1.00 97.44 101 ALA A N 1
ATOM 772 C CA . ALA A 1 101 ? 10.521 4.589 -9.753 1.00 97.44 101 ALA A CA 1
ATOM 773 C C . ALA A 1 101 ? 10.666 5.429 -8.471 1.00 97.44 101 ALA A C 1
ATOM 775 O O . ALA A 1 101 ? 9.857 5.293 -7.557 1.00 97.44 101 ALA A O 1
ATOM 776 N N . GLU A 1 102 ? 11.642 6.341 -8.421 1.00 97.69 102 GLU A N 1
ATOM 777 C CA . GLU A 1 102 ? 11.820 7.282 -7.305 1.00 97.69 102 GLU A CA 1
ATOM 778 C C . GLU A 1 102 ? 10.609 8.211 -7.164 1.00 97.69 102 GLU A C 1
ATOM 780 O O . GLU A 1 102 ? 10.034 8.347 -6.084 1.00 97.69 102 GLU A O 1
ATOM 785 N N . LYS A 1 103 ? 10.154 8.797 -8.276 1.00 97.06 103 LYS A N 1
ATOM 786 C CA . LYS A 1 103 ? 8.972 9.661 -8.291 1.00 97.06 103 LYS A CA 1
ATOM 787 C C . LYS A 1 103 ? 7.724 8.932 -7.793 1.00 97.06 103 LYS A C 1
ATOM 789 O O . LYS A 1 103 ? 6.918 9.533 -7.086 1.00 97.06 103 LYS A O 1
ATOM 794 N N . TYR A 1 104 ? 7.567 7.654 -8.136 1.00 97.81 104 TYR A N 1
ATOM 795 C CA . TYR A 1 104 ? 6.466 6.840 -7.636 1.00 97.81 104 TYR A CA 1
ATOM 796 C C . TYR A 1 104 ? 6.495 6.701 -6.112 1.00 97.81 104 TYR A C 1
ATOM 798 O O . TYR A 1 104 ? 5.457 6.889 -5.481 1.00 97.81 104 TYR A O 1
ATOM 806 N N . LEU A 1 105 ? 7.659 6.430 -5.513 1.00 97.50 105 LEU A N 1
ATOM 807 C CA . LEU A 1 105 ? 7.784 6.364 -4.054 1.00 97.50 105 LEU A CA 1
ATOM 808 C C . LEU A 1 105 ? 7.370 7.685 -3.397 1.00 97.50 105 LEU A C 1
ATOM 810 O O . LEU A 1 105 ? 6.522 7.681 -2.506 1.00 97.50 105 LEU A O 1
ATOM 814 N N . VAL A 1 106 ? 7.873 8.810 -3.906 1.00 96.31 106 VAL A N 1
ATOM 815 C CA . VAL A 1 106 ? 7.565 10.140 -3.360 1.00 96.31 106 VAL A CA 1
ATOM 816 C C . VAL A 1 106 ? 6.073 10.472 -3.489 1.00 96.31 106 VAL A C 1
ATOM 818 O O . VAL A 1 106 ? 5.422 10.876 -2.523 1.00 96.31 106 VAL A O 1
ATOM 821 N N . GLU A 1 107 ? 5.493 10.304 -4.682 1.00 95.06 107 GLU A N 1
ATOM 822 C CA . GLU A 1 107 ? 4.101 10.700 -4.927 1.00 95.06 107 GLU A CA 1
ATOM 823 C C . GLU A 1 107 ? 3.074 9.753 -4.294 1.00 95.06 107 GLU A C 1
ATOM 825 O O . GLU A 1 107 ? 1.963 10.187 -3.970 1.00 95.06 107 GLU A O 1
ATOM 830 N N . MET A 1 108 ? 3.415 8.472 -4.124 1.00 95.56 108 MET A N 1
ATOM 831 C CA . MET A 1 108 ? 2.460 7.449 -3.691 1.00 95.56 108 MET A CA 1
ATOM 832 C C . MET A 1 108 ? 2.698 6.946 -2.274 1.00 95.56 108 MET A C 1
ATOM 834 O O . MET A 1 108 ? 1.732 6.840 -1.515 1.00 95.56 108 MET A O 1
ATOM 838 N N . VAL A 1 109 ? 3.941 6.630 -1.912 1.00 95.94 109 VAL A N 1
ATOM 839 C CA . VAL A 1 109 ? 4.270 6.055 -0.603 1.00 95.94 109 VAL A CA 1
ATOM 840 C C . VAL A 1 109 ? 4.435 7.172 0.420 1.00 95.94 109 VAL A C 1
ATOM 842 O O . VAL A 1 109 ? 3.622 7.263 1.343 1.00 95.94 109 VAL A O 1
ATOM 845 N N . ASP A 1 110 ? 5.394 8.076 0.213 1.00 95.56 110 ASP A N 1
ATOM 846 C CA . ASP A 1 110 ? 5.721 9.139 1.173 1.00 95.56 110 ASP A CA 1
ATOM 847 C C . ASP A 1 110 ? 4.525 10.062 1.410 1.00 95.56 110 ASP A C 1
ATOM 849 O O . ASP A 1 110 ? 4.134 10.315 2.552 1.00 95.56 110 ASP A O 1
ATOM 853 N N . SER A 1 111 ? 3.860 10.484 0.328 1.00 94.44 111 SER A N 1
ATOM 854 C CA . SER A 1 111 ? 2.653 11.310 0.419 1.00 94.44 111 SER A CA 1
ATOM 855 C C . SER A 1 111 ? 1.527 10.633 1.216 1.00 94.44 111 SER A C 1
ATOM 857 O O . SER A 1 111 ? 0.794 11.293 1.964 1.00 94.44 111 SER A O 1
ATOM 859 N N . LEU A 1 112 ? 1.355 9.310 1.093 1.00 96.12 112 LEU A N 1
ATOM 860 C CA . LEU A 1 112 ? 0.331 8.593 1.855 1.00 96.12 112 LEU A CA 1
ATOM 861 C C . LEU A 1 112 ? 0.707 8.462 3.331 1.00 96.12 112 LEU A C 1
ATOM 863 O O . LEU A 1 112 ? -0.138 8.671 4.206 1.00 96.12 112 LEU A O 1
ATOM 867 N N . VAL A 1 113 ? 1.961 8.115 3.602 1.00 95.94 113 VAL A N 1
ATOM 868 C CA . VAL A 1 113 ? 2.499 8.001 4.959 1.00 95.94 113 VAL A CA 1
ATOM 869 C C . VAL A 1 113 ? 2.326 9.332 5.699 1.00 95.94 113 VAL A C 1
ATOM 871 O O . VAL A 1 113 ? 1.733 9.355 6.779 1.00 95.94 113 VAL A O 1
ATOM 874 N N . GLU A 1 114 ? 2.713 10.449 5.078 1.00 94.69 114 GLU A N 1
ATOM 875 C CA . GLU A 1 114 ? 2.568 11.791 5.654 1.00 94.69 114 GLU A CA 1
ATOM 876 C C . GLU A 1 114 ? 1.092 12.177 5.856 1.00 94.69 114 GLU A C 1
ATOM 878 O O . GLU A 1 114 ? 0.687 12.572 6.952 1.00 94.69 114 GLU A O 1
ATOM 883 N N . SER A 1 115 ? 0.247 12.010 4.831 1.00 94.12 115 SER A N 1
ATOM 884 C CA . SER A 1 115 ? -1.171 12.410 4.903 1.00 94.12 115 SER A CA 1
ATOM 885 C C . SER A 1 115 ? -2.002 11.604 5.907 1.00 94.12 115 SER A C 1
ATOM 887 O O . SER A 1 115 ? -3.037 12.082 6.378 1.00 94.12 115 SER A O 1
ATOM 889 N N . THR A 1 116 ? -1.555 10.398 6.263 1.00 94.81 116 THR A N 1
ATOM 890 C CA . THR A 1 116 ? -2.196 9.552 7.280 1.00 94.81 116 THR A CA 1
ATOM 891 C C . THR A 1 116 ? -1.603 9.722 8.679 1.00 94.81 116 THR A C 1
ATOM 893 O O . THR A 1 116 ? -2.036 9.027 9.594 1.00 94.81 116 THR A O 1
ATOM 896 N N . ALA A 1 117 ? -0.659 10.656 8.861 1.00 92.75 117 ALA A N 1
ATOM 897 C CA . ALA A 1 117 ? 0.104 10.854 10.095 1.00 92.75 117 ALA A CA 1
ATOM 898 C C . ALA A 1 117 ? 0.844 9.590 10.576 1.00 92.75 117 ALA A C 1
ATOM 900 O O . ALA A 1 117 ? 1.054 9.415 11.774 1.00 92.75 117 ALA A O 1
ATOM 901 N N . GLY A 1 118 ? 1.210 8.702 9.648 1.00 93.94 118 GLY A N 1
ATOM 902 C CA . GLY A 1 118 ? 2.089 7.580 9.947 1.00 93.94 118 GLY A CA 1
ATOM 903 C C . GLY A 1 118 ? 3.561 7.975 9.852 1.00 93.94 118 GLY A C 1
ATOM 904 O O . GLY A 1 118 ? 3.930 9.128 10.075 1.00 93.94 118 GLY A O 1
ATOM 905 N N . GLY A 1 119 ? 4.420 7.015 9.514 1.00 94.94 119 GLY A N 1
ATOM 906 C CA . GLY A 1 119 ? 5.847 7.278 9.350 1.00 94.94 119 GLY A CA 1
ATOM 907 C C . GLY A 1 119 ? 6.625 6.136 8.706 1.00 94.94 119 GLY A C 1
ATOM 908 O O . GLY A 1 119 ? 6.092 5.059 8.434 1.00 94.94 119 GLY A O 1
ATOM 909 N N . SER A 1 120 ? 7.917 6.370 8.497 1.00 95.38 120 SER A N 1
ATOM 910 C CA . SER A 1 120 ? 8.878 5.301 8.231 1.00 95.38 120 SER A CA 1
ATOM 911 C C . SER A 1 120 ? 9.514 4.861 9.546 1.00 95.38 120 SER A C 1
ATOM 913 O O . SE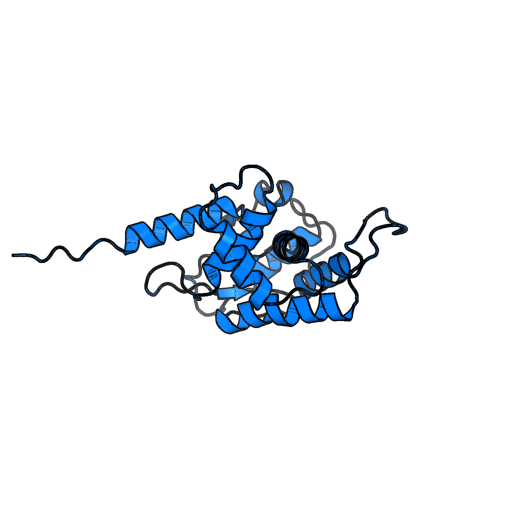R A 1 120 ? 9.877 5.693 10.378 1.00 95.38 120 SER A O 1
ATOM 915 N N . VAL A 1 121 ? 9.666 3.552 9.736 1.00 94.19 121 VAL A N 1
ATOM 916 C CA . VAL A 1 121 ? 10.452 3.004 10.856 1.00 94.19 121 VAL A CA 1
ATOM 917 C C . VAL A 1 121 ? 11.957 2.982 10.556 1.00 94.19 121 VAL A C 1
ATOM 919 O O . VAL A 1 121 ? 12.734 2.525 11.391 1.00 94.19 121 VAL A O 1
ATOM 922 N N . GLY A 1 122 ? 12.368 3.473 9.380 1.00 94.50 122 GLY A N 1
ATOM 923 C CA . GLY A 1 122 ? 13.750 3.471 8.913 1.00 94.50 122 GLY A CA 1
ATOM 924 C C . GLY A 1 122 ? 14.231 2.077 8.519 1.00 94.50 122 GLY A C 1
ATOM 925 O O . GLY A 1 122 ? 13.485 1.287 7.930 1.00 94.50 122 GLY A O 1
ATOM 926 N N . ASP A 1 123 ? 15.490 1.787 8.842 1.00 92.44 123 ASP A N 1
ATOM 927 C CA . ASP A 1 123 ? 16.110 0.499 8.555 1.00 92.44 123 ASP A CA 1
ATOM 928 C C . ASP A 1 123 ? 15.552 -0.609 9.446 1.00 92.44 123 ASP A C 1
ATOM 930 O O . ASP A 1 123 ? 15.451 -0.489 10.670 1.00 92.44 123 ASP A O 1
ATOM 934 N N . VAL A 1 124 ? 15.256 -1.740 8.816 1.00 88.44 124 VAL A N 1
ATOM 935 C CA . VAL A 1 124 ? 14.774 -2.940 9.487 1.00 88.44 124 VAL A CA 1
ATOM 936 C C . VAL A 1 124 ? 15.787 -4.051 9.274 1.00 88.44 124 VAL A C 1
ATOM 938 O O . VAL A 1 124 ? 16.117 -4.409 8.148 1.00 88.44 124 VAL A O 1
ATOM 941 N N . SER A 1 125 ? 16.289 -4.598 10.378 1.00 78.19 125 SER A N 1
ATOM 942 C CA . SER A 1 125 ? 17.229 -5.714 10.373 1.00 78.19 125 SER A CA 1
ATOM 943 C C . SER A 1 125 ? 16.562 -6.938 10.976 1.00 78.19 125 SER A C 1
ATOM 945 O O . SER A 1 125 ? 16.137 -6.919 12.134 1.00 78.19 125 SER A O 1
ATOM 947 N N . ILE A 1 126 ? 16.493 -8.011 10.192 1.00 76.25 126 ILE A N 1
ATOM 948 C CA . ILE A 1 126 ? 16.128 -9.338 10.678 1.00 76.25 126 ILE A CA 1
ATOM 949 C C . ILE A 1 126 ? 17.166 -10.377 10.230 1.00 76.25 126 ILE A C 1
ATOM 951 O O . ILE A 1 126 ? 17.710 -10.272 9.126 1.00 76.25 126 ILE A O 1
ATOM 955 N N . PRO A 1 127 ? 17.455 -11.400 11.056 1.00 60.28 127 PRO A N 1
ATOM 956 C CA . PRO A 1 127 ? 18.350 -12.485 10.669 1.00 60.28 127 PRO A CA 1
ATOM 957 C C . PRO A 1 127 ? 17.876 -13.204 9.396 1.00 60.28 127 PRO A C 1
ATOM 959 O O . PRO A 1 127 ? 16.680 -13.412 9.186 1.00 60.28 127 PRO A O 1
ATOM 962 N N . PHE A 1 128 ? 18.823 -13.628 8.555 1.00 54.97 128 PHE A N 1
ATOM 963 C CA . PHE A 1 128 ? 18.534 -14.423 7.361 1.00 54.97 128 PHE A CA 1
ATOM 964 C C . PHE A 1 128 ? 17.966 -15.794 7.773 1.00 54.97 128 PHE A C 1
ATOM 966 O O . PHE A 1 128 ? 18.600 -16.499 8.559 1.00 54.97 128 PHE A O 1
ATOM 973 N N . LYS A 1 129 ? 16.813 -16.182 7.200 1.00 53.19 129 LYS A N 1
ATOM 974 C CA . LYS A 1 129 ? 15.942 -17.307 7.617 1.00 53.19 129 LYS A CA 1
ATOM 975 C C . LYS A 1 129 ? 15.211 -17.021 8.932 1.00 53.19 129 LYS A C 1
ATOM 977 O O . LYS A 1 129 ? 15.691 -17.367 10.008 1.00 53.19 129 LYS A O 1
ATOM 982 N N . ASN A 1 130 ? 14.013 -16.454 8.817 1.00 64.81 130 ASN A N 1
ATOM 983 C CA . ASN A 1 130 ? 13.117 -16.196 9.939 1.00 64.81 130 ASN A CA 1
ATOM 984 C C . ASN A 1 130 ? 11.874 -17.101 9.855 1.00 64.81 130 ASN A C 1
ATOM 986 O O . ASN A 1 130 ? 10.770 -16.582 9.692 1.00 64.81 130 ASN A O 1
ATOM 990 N N . PRO A 1 131 ? 12.029 -18.444 9.907 1.00 67.75 131 PRO A N 1
ATOM 991 C CA . PRO A 1 131 ? 10.892 -19.344 9.760 1.00 67.75 131 PRO A CA 1
ATOM 992 C C . PRO A 1 131 ? 9.795 -18.960 10.770 1.00 67.75 131 PRO A C 1
ATOM 994 O O . PRO A 1 131 ? 10.108 -18.721 11.937 1.00 67.75 131 PRO A O 1
ATOM 997 N N . PRO A 1 132 ? 8.525 -18.882 10.345 1.00 83.75 132 PRO A N 1
ATOM 998 C CA . PRO A 1 132 ? 7.982 -19.395 9.082 1.00 83.75 132 PRO A CA 1
ATOM 999 C C . PRO A 1 132 ? 8.113 -18.464 7.861 1.00 83.75 132 PRO A C 1
ATOM 1001 O O . PRO A 1 132 ? 7.725 -18.870 6.771 1.00 83.75 132 PRO A O 1
ATOM 1004 N N . LEU A 1 133 ? 8.642 -17.252 8.024 1.00 85.56 133 LEU A N 1
ATOM 1005 C CA . LEU A 1 133 ? 8.743 -16.236 6.976 1.00 85.56 133 LEU A CA 1
ATOM 1006 C C . LEU A 1 133 ? 10.081 -16.292 6.237 1.00 85.56 133 LEU A C 1
ATOM 1008 O O . LEU A 1 133 ? 11.123 -16.670 6.793 1.00 85.56 133 LEU A O 1
ATOM 1012 N N . ASP A 1 134 ? 10.062 -15.877 4.973 1.00 88.25 134 ASP A N 1
ATOM 1013 C CA . ASP A 1 134 ? 11.299 -15.536 4.289 1.00 88.25 134 ASP A CA 1
ATOM 1014 C C . ASP A 1 134 ? 11.849 -14.182 4.787 1.00 88.25 134 ASP A C 1
ATOM 1016 O O . ASP A 1 134 ? 11.367 -13.594 5.762 1.00 88.25 134 ASP A O 1
ATOM 1020 N N . HIS A 1 135 ? 12.951 -13.728 4.191 1.00 88.81 135 HIS A N 1
ATOM 1021 C CA . HIS A 1 135 ? 13.567 -12.470 4.602 1.00 88.81 135 HIS A CA 1
ATOM 1022 C C . HIS A 1 135 ? 12.718 -11.246 4.221 1.00 88.81 135 HIS A C 1
ATOM 1024 O O . HIS A 1 135 ? 12.654 -10.303 5.001 1.00 88.81 135 HIS A O 1
ATOM 1030 N N . GLU A 1 136 ? 12.062 -11.258 3.059 1.00 90.06 136 GLU A N 1
ATOM 1031 C CA . GLU A 1 136 ? 11.274 -10.118 2.577 1.00 90.06 136 GLU A CA 1
ATOM 1032 C C . GLU A 1 136 ? 10.020 -9.962 3.469 1.00 90.06 136 GLU A C 1
ATOM 1034 O O . GLU A 1 136 ? 9.807 -8.909 4.079 1.00 90.06 136 GLU A O 1
ATOM 1039 N N . ASP A 1 137 ? 9.284 -11.052 3.699 1.00 91.25 137 ASP A N 1
ATOM 1040 C CA . ASP A 1 137 ? 8.116 -11.093 4.589 1.00 91.25 137 ASP A CA 1
ATOM 1041 C C .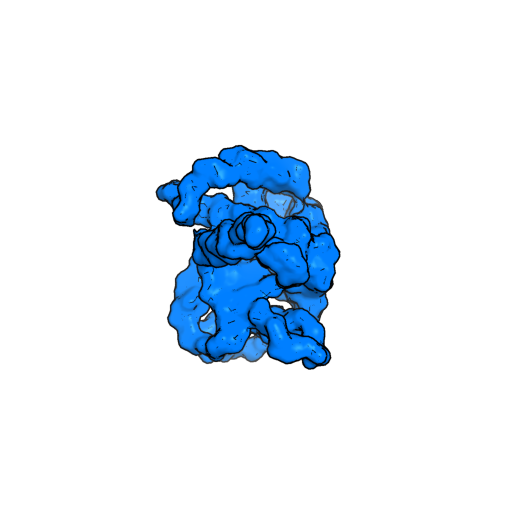 ASP A 1 137 ? 8.473 -10.752 6.045 1.00 91.25 137 ASP A C 1
ATOM 1043 O O . ASP A 1 137 ? 7.746 -10.053 6.763 1.00 91.25 137 ASP A O 1
ATOM 1047 N N . GLY A 1 138 ? 9.619 -11.253 6.513 1.00 91.94 138 GLY A N 1
ATOM 1048 C CA . GLY A 1 138 ? 10.095 -11.008 7.866 1.00 91.94 138 GLY A CA 1
ATOM 1049 C C . GLY A 1 138 ? 10.420 -9.531 8.123 1.00 91.94 138 GLY A C 1
ATOM 1050 O O . GLY A 1 138 ? 10.143 -9.036 9.221 1.00 91.94 138 GLY A O 1
ATOM 1051 N N . CYS A 1 139 ? 10.943 -8.815 7.122 1.00 93.69 139 CYS A N 1
ATOM 1052 C CA . CYS A 1 139 ? 11.140 -7.368 7.191 1.00 93.69 139 CYS A CA 1
ATOM 1053 C C . CYS A 1 139 ? 9.798 -6.637 7.307 1.00 93.69 139 CYS A C 1
ATOM 1055 O O . CYS A 1 139 ? 9.636 -5.826 8.215 1.00 93.69 139 CYS A O 1
ATOM 1057 N N . VAL A 1 140 ? 8.802 -6.980 6.481 1.00 94.44 140 VAL A N 1
ATOM 1058 C CA . VAL A 1 140 ? 7.454 -6.376 6.541 1.00 94.44 140 VAL A CA 1
ATOM 1059 C C . VAL A 1 140 ? 6.797 -6.605 7.909 1.00 94.44 140 VAL A C 1
ATOM 1061 O O . VAL A 1 140 ? 6.214 -5.687 8.498 1.00 94.44 140 VAL A O 1
ATOM 1064 N N . MET A 1 141 ? 6.926 -7.815 8.461 1.00 92.56 141 MET A N 1
ATOM 1065 C CA . MET A 1 141 ? 6.449 -8.134 9.809 1.00 92.56 141 MET A CA 1
ATOM 1066 C C . MET A 1 141 ? 7.127 -7.265 10.874 1.00 92.56 141 MET A C 1
ATOM 1068 O O . MET A 1 141 ? 6.456 -6.713 11.752 1.00 92.56 141 MET A O 1
ATOM 1072 N N . GLN A 1 142 ? 8.450 -7.120 10.805 1.00 92.25 142 GLN A N 1
ATOM 1073 C CA . GLN A 1 142 ? 9.191 -6.293 11.749 1.00 92.25 142 GLN A CA 1
ATOM 1074 C C . GLN A 1 142 ? 8.827 -4.807 11.608 1.00 92.25 142 GLN A C 1
ATOM 1076 O O . GLN A 1 142 ? 8.657 -4.138 12.628 1.00 92.25 142 GLN A O 1
ATOM 1081 N N . THR A 1 143 ? 8.591 -4.313 10.390 1.00 94.50 143 THR A N 1
ATOM 1082 C CA . THR A 1 143 ? 8.057 -2.966 10.146 1.00 94.50 143 THR A CA 1
ATOM 1083 C C . THR A 1 143 ? 6.743 -2.758 10.885 1.00 94.50 143 THR A C 1
ATOM 1085 O O . THR A 1 143 ? 6.603 -1.795 11.635 1.00 94.50 143 THR A O 1
ATOM 1088 N N . ALA A 1 144 ? 5.793 -3.691 10.771 1.00 93.00 144 ALA A N 1
ATOM 1089 C CA . ALA A 1 144 ? 4.519 -3.592 11.481 1.00 93.00 144 ALA A CA 1
ATOM 1090 C C . ALA A 1 144 ? 4.682 -3.647 13.011 1.00 93.00 144 ALA A C 1
ATOM 1092 O O . ALA A 1 144 ? 3.993 -2.920 13.733 1.00 93.00 144 ALA A O 1
ATOM 1093 N N . ARG A 1 145 ? 5.606 -4.468 13.528 1.00 90.31 145 ARG A N 1
ATOM 1094 C CA . ARG A 1 145 ? 5.910 -4.543 14.970 1.00 90.31 145 ARG A CA 1
ATOM 1095 C C . ARG A 1 145 ? 6.474 -3.238 15.514 1.00 90.31 145 ARG A C 1
ATOM 1097 O O . ARG A 1 145 ? 6.036 -2.815 16.581 1.00 90.31 145 ARG A O 1
ATOM 1104 N N . THR A 1 146 ? 7.369 -2.591 14.775 1.00 90.50 146 THR A N 1
ATOM 1105 C CA . THR A 1 146 ? 7.982 -1.317 15.174 1.00 90.50 146 THR A CA 1
ATOM 1106 C C . THR A 1 146 ? 7.052 -0.121 14.940 1.00 90.50 146 THR A C 1
ATOM 1108 O O . THR A 1 146 ? 7.098 0.838 15.700 1.00 90.50 146 THR A O 1
ATOM 1111 N N . ALA A 1 147 ? 6.180 -0.185 13.930 1.00 91.06 147 ALA A N 1
ATOM 1112 C CA . ALA A 1 147 ? 5.281 0.903 13.557 1.00 91.06 147 ALA A CA 1
ATOM 1113 C C . ALA A 1 147 ? 4.338 1.342 14.690 1.00 91.06 147 ALA A C 1
ATOM 1115 O O . ALA A 1 147 ? 3.870 0.524 15.493 1.00 91.06 147 ALA A O 1
ATOM 1116 N N . GLY A 1 148 ? 3.978 2.624 14.673 1.00 86.06 148 GLY A N 1
ATOM 1117 C CA . GLY A 1 148 ? 3.118 3.260 15.666 1.00 86.06 148 GLY A CA 1
ATOM 1118 C C . GLY A 1 148 ? 3.912 3.944 16.777 1.00 86.06 148 GLY A C 1
ATOM 1119 O O . GLY A 1 148 ? 5.126 4.116 16.701 1.00 86.06 148 GLY A O 1
ATOM 1120 N N . HIS A 1 149 ? 3.202 4.338 17.831 1.00 78.12 149 HIS A N 1
ATOM 1121 C CA . HIS A 1 149 ? 3.788 5.042 18.968 1.00 78.12 149 HIS A CA 1
ATOM 1122 C C . HIS A 1 149 ? 3.977 4.087 20.149 1.00 78.12 149 HIS A C 1
ATOM 1124 O O . HIS A 1 149 ? 3.021 3.438 20.578 1.00 78.12 149 HIS A O 1
ATOM 1130 N N . SER A 1 150 ? 5.195 4.039 20.699 1.00 64.50 150 SER A N 1
ATOM 1131 C CA . SER A 1 150 ? 5.578 3.193 21.845 1.00 64.50 150 SER A CA 1
ATOM 1132 C C . SER A 1 150 ? 4.678 3.370 23.070 1.00 64.50 150 SER A C 1
ATOM 1134 O O . SER A 1 150 ? 4.519 2.448 23.865 1.00 64.50 150 SER A O 1
ATOM 1136 N N . ASP A 1 151 ? 4.055 4.540 23.195 1.00 63.25 151 ASP A N 1
ATOM 1137 C CA . ASP A 1 151 ? 3.365 4.965 24.411 1.00 63.25 151 ASP A CA 1
ATOM 1138 C C . ASP A 1 151 ? 1.851 4.693 24.358 1.00 63.25 151 ASP A C 1
ATOM 1140 O O . ASP A 1 151 ? 1.111 5.072 25.265 1.00 63.25 151 ASP A O 1
ATOM 1144 N N . THR A 1 152 ? 1.353 4.057 23.289 1.00 62.84 152 THR A N 1
ATOM 1145 C CA . THR A 1 152 ? -0.083 3.800 23.095 1.00 62.84 152 THR A CA 1
ATOM 1146 C C . THR A 1 152 ? -0.344 2.314 22.821 1.00 62.84 152 THR A C 1
ATOM 1148 O O . THR A 1 152 ? -0.234 1.859 21.682 1.00 62.84 152 THR A O 1
ATOM 1151 N N . PRO A 1 153 ? -0.749 1.531 23.836 1.00 60.00 153 PRO A N 1
ATOM 1152 C CA . PRO A 1 153 ? -0.897 0.077 23.712 1.00 60.00 153 PRO A CA 1
ATOM 1153 C C . PRO A 1 153 ? -2.134 -0.375 22.911 1.00 60.00 153 PRO A C 1
ATOM 1155 O O . PRO A 1 153 ? -2.372 -1.571 22.780 1.00 60.00 153 PRO A O 1
ATOM 1158 N N . TRP A 1 154 ? -2.940 0.549 22.378 1.00 68.06 154 TRP A N 1
ATOM 1159 C CA . TRP A 1 154 ? -4.258 0.252 21.799 1.00 68.06 154 TRP A CA 1
ATOM 1160 C C . TRP A 1 154 ? -4.291 0.207 20.263 1.00 68.06 154 TRP A C 1
ATOM 1162 O O . TRP A 1 154 ? -5.373 0.157 19.679 1.00 68.06 154 TRP A O 1
ATOM 1172 N N . TYR A 1 155 ? -3.139 0.229 19.585 1.00 79.44 155 TYR A N 1
ATOM 1173 C CA . TYR A 1 155 ? -3.111 0.167 18.123 1.00 79.44 155 TYR A CA 1
ATOM 1174 C C . TYR A 1 155 ? -3.359 -1.249 17.610 1.00 79.44 155 TYR A C 1
ATOM 1176 O O . TYR A 1 155 ? -2.530 -2.144 17.777 1.00 79.44 155 TYR A O 1
ATOM 1184 N N . GLN A 1 156 ? -4.462 -1.431 16.885 1.00 89.06 156 GLN A N 1
ATOM 1185 C CA . GLN A 1 156 ? -4.631 -2.618 16.060 1.00 89.06 156 GLN A CA 1
ATOM 1186 C C . GLN A 1 156 ? -3.714 -2.520 14.837 1.00 89.06 156 GLN A C 1
ATOM 1188 O O . GLN A 1 156 ? -3.822 -1.604 14.018 1.00 89.06 156 GLN A O 1
ATOM 1193 N N . LYS A 1 157 ? -2.817 -3.495 14.698 1.00 92.00 157 LYS A N 1
ATOM 1194 C CA . LYS A 1 157 ? -1.843 -3.544 13.610 1.00 92.00 157 LYS A CA 1
ATOM 1195 C C . LYS A 1 157 ? -2.333 -4.455 12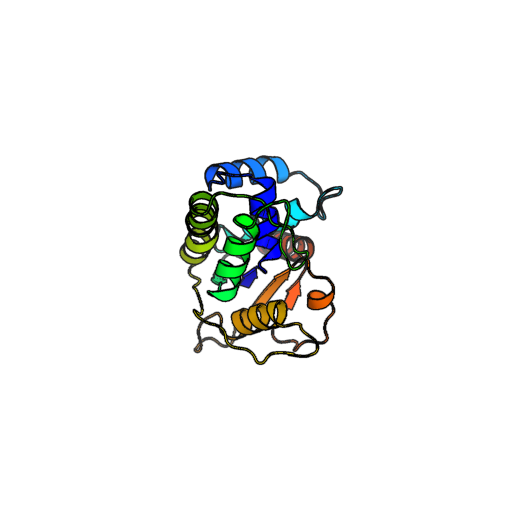.494 1.00 92.00 157 LYS A C 1
ATOM 1197 O O . LYS A 1 157 ? -2.844 -5.549 12.746 1.00 92.00 157 LYS A O 1
ATOM 1202 N N . TYR A 1 158 ? -2.157 -3.982 11.265 1.00 95.19 158 TYR A N 1
ATOM 1203 C CA . TYR A 1 158 ? -2.531 -4.693 10.049 1.00 95.19 158 TYR A CA 1
ATOM 1204 C C . TYR A 1 158 ? -1.365 -4.708 9.069 1.00 95.19 158 TYR A C 1
ATOM 1206 O O . TYR A 1 158 ? -0.728 -3.666 8.873 1.00 95.19 158 TYR A O 1
ATOM 1214 N N . ILE A 1 159 ? -1.150 -5.861 8.443 1.00 97.06 159 ILE A N 1
ATOM 1215 C CA . ILE A 1 159 ? -0.317 -6.024 7.251 1.00 97.06 159 ILE A CA 1
ATOM 1216 C C . ILE A 1 159 ? -1.245 -6.389 6.105 1.00 97.06 159 ILE A C 1
ATOM 1218 O O . ILE A 1 159 ? -2.055 -7.308 6.239 1.00 97.06 159 ILE A O 1
ATOM 1222 N N . ILE A 1 160 ? -1.131 -5.673 4.994 1.00 98.19 160 ILE A N 1
ATOM 1223 C CA . ILE A 1 160 ? -1.875 -5.975 3.777 1.00 98.19 160 ILE A CA 1
ATOM 1224 C C . ILE A 1 160 ? -0.902 -6.549 2.753 1.00 98.19 160 ILE A C 1
ATOM 1226 O O . ILE A 1 160 ? 0.065 -5.883 2.392 1.00 98.19 160 ILE A O 1
ATOM 1230 N N . THR A 1 161 ? -1.163 -7.769 2.290 1.00 97.50 161 THR A N 1
ATOM 1231 C CA . THR A 1 161 ? -0.296 -8.486 1.344 1.00 97.50 161 THR A CA 1
ATOM 1232 C C . THR A 1 161 ? -1.114 -9.370 0.411 1.00 97.50 161 THR A C 1
ATOM 1234 O O . THR A 1 161 ? -2.189 -9.846 0.780 1.00 97.50 161 THR A O 1
ATOM 1237 N N . ARG A 1 162 ? -0.620 -9.615 -0.806 1.00 95.44 162 ARG A N 1
ATOM 1238 C CA . ARG A 1 162 ? -1.114 -10.699 -1.668 1.00 95.44 162 ARG A CA 1
ATOM 1239 C C . ARG A 1 162 ? -0.365 -12.016 -1.489 1.00 95.44 162 ARG A C 1
ATOM 1241 O O . ARG A 1 162 ? -0.778 -13.004 -2.101 1.00 95.44 162 ARG A O 1
ATOM 1248 N N . ASP A 1 163 ? 0.700 -12.046 -0.697 1.00 94.25 163 ASP A N 1
ATOM 1249 C CA . ASP A 1 163 ? 1.487 -13.252 -0.488 1.00 94.25 163 ASP A CA 1
ATOM 1250 C C . ASP A 1 163 ? 0.687 -14.279 0.329 1.00 94.25 163 ASP A C 1
ATOM 1252 O O . ASP A 1 163 ? 0.261 -14.037 1.462 1.00 94.25 163 ASP A O 1
ATOM 1256 N N . GLN A 1 164 ? 0.428 -15.440 -0.277 1.00 92.50 164 GLN A N 1
ATOM 1257 C CA . GLN A 1 164 ? -0.298 -16.524 0.378 1.00 92.50 164 GLN A CA 1
ATOM 1258 C C . GLN A 1 164 ? 0.535 -17.194 1.474 1.00 92.50 164 GLN A C 1
ATOM 1260 O O . GLN A 1 164 ? -0.032 -17.558 2.505 1.00 92.50 164 GLN A O 1
ATOM 1265 N N . GLY A 1 165 ? 1.841 -17.365 1.263 1.00 91.56 165 GLY A N 1
ATOM 1266 C CA . GLY A 1 165 ? 2.756 -17.919 2.256 1.00 91.56 165 GLY A CA 1
ATOM 1267 C C . GLY A 1 165 ? 2.775 -17.046 3.502 1.00 91.56 165 GLY A C 1
ATOM 1268 O O . GLY A 1 165 ? 2.489 -17.544 4.590 1.00 91.56 165 GLY A O 1
ATOM 1269 N N . PHE A 1 166 ? 2.943 -15.735 3.332 1.00 91.56 166 PHE A N 1
ATOM 1270 C CA . PHE A 1 166 ? 2.891 -14.791 4.443 1.00 91.56 166 PHE A CA 1
ATOM 1271 C C . PHE A 1 166 ? 1.523 -14.803 5.144 1.00 91.56 166 PHE A C 1
ATOM 1273 O O . PHE A 1 166 ? 1.428 -14.950 6.364 1.00 91.56 166 PHE A O 1
ATOM 1280 N N . ARG A 1 167 ? 0.425 -14.720 4.381 1.00 93.31 167 ARG A N 1
ATOM 1281 C CA . ARG A 1 167 ? -0.945 -14.677 4.926 1.00 93.31 167 ARG A CA 1
ATOM 1282 C C . ARG A 1 167 ? -1.350 -15.934 5.703 1.00 93.31 167 ARG A C 1
ATOM 1284 O O . ARG A 1 167 ? -2.247 -15.848 6.549 1.00 93.31 167 ARG A O 1
ATOM 1291 N N . THR A 1 168 ? -0.760 -17.084 5.384 1.00 91.19 168 THR A N 1
ATOM 1292 C CA . THR A 1 168 ? -1.085 -18.387 5.995 1.00 91.19 168 THR A CA 1
ATOM 1293 C C . THR A 1 168 ? -0.020 -18.891 6.965 1.00 91.19 168 THR A C 1
ATOM 1295 O O . THR A 1 168 ? -0.227 -19.928 7.595 1.00 91.19 168 THR A O 1
ATOM 1298 N N . ALA A 1 169 ? 1.084 -18.158 7.114 1.00 89.00 169 ALA A N 1
ATOM 1299 C CA . ALA A 1 169 ? 2.116 -18.459 8.088 1.00 89.00 169 ALA A CA 1
ATOM 1300 C C . ALA A 1 169 ? 1.559 -18.416 9.522 1.00 89.00 169 ALA A C 1
ATOM 1302 O O . ALA A 1 169 ? 0.697 -17.600 9.858 1.00 89.00 169 ALA A O 1
ATOM 1303 N N . ASP A 1 170 ? 2.084 -19.295 10.375 1.00 86.44 170 ASP A N 1
ATOM 1304 C CA . ASP A 1 170 ? 1.745 -19.340 11.797 1.00 86.44 170 ASP A CA 1
ATOM 1305 C C . ASP A 1 170 ? 2.466 -18.204 12.538 1.00 86.44 170 ASP A C 1
ATOM 1307 O O . ASP A 1 170 ? 3.644 -18.297 12.888 1.00 86.44 170 ASP A O 1
ATOM 1311 N N . LEU A 1 171 ? 1.774 -17.074 12.675 1.00 83.19 171 LEU A N 1
ATOM 1312 C CA . LEU A 1 171 ? 2.310 -15.811 13.180 1.00 83.19 171 LEU A CA 1
ATOM 1313 C C . LEU A 1 171 ? 1.624 -15.403 14.486 1.00 83.19 171 LEU A C 1
ATOM 1315 O O . LEU A 1 171 ? 0.498 -15.808 14.775 1.00 83.19 171 LEU A O 1
ATOM 1319 N N . SER A 1 172 ? 2.290 -14.552 15.273 1.00 71.75 172 SER A N 1
ATOM 1320 C CA . SER A 1 172 ? 1.710 -14.029 16.514 1.00 71.75 172 SER A CA 1
ATOM 1321 C C . SER A 1 172 ? 0.412 -13.256 16.248 1.00 71.75 172 SER A C 1
ATOM 1323 O O . SER A 1 172 ? 0.307 -12.486 15.294 1.00 71.75 172 SER A O 1
ATOM 1325 N N . SER A 1 173 ? -0.576 -13.409 17.136 1.00 74.44 173 SER A N 1
ATOM 1326 C CA . SER A 1 173 ? -1.920 -12.827 16.979 1.00 74.44 173 SER A CA 1
ATOM 1327 C C . SER A 1 173 ? -1.986 -11.300 17.121 1.00 74.44 173 SER A C 1
ATOM 1329 O O . SER A 1 173 ? -3.054 -10.713 16.966 1.00 74.44 173 SER A O 1
ATOM 1331 N N . GLU A 1 174 ? -0.873 -10.647 17.452 1.00 84.31 174 GLU A N 1
ATOM 1332 C CA . GLU A 1 174 ? -0.796 -9.198 17.679 1.00 84.31 174 GLU A CA 1
ATOM 1333 C C . GLU A 1 174 ? -0.972 -8.386 16.389 1.00 84.31 174 GLU A C 1
ATOM 1335 O O . GLU A 1 174 ? -1.438 -7.246 16.420 1.00 84.31 174 GLU A O 1
ATOM 1340 N N . ILE A 1 175 ? -0.613 -8.970 15.242 1.00 89.75 175 ILE A N 1
ATOM 1341 C CA . ILE A 1 175 ? -0.687 -8.321 13.935 1.00 89.75 175 ILE A CA 1
ATOM 1342 C C . ILE A 1 175 ? -1.620 -9.132 13.047 1.00 89.75 175 ILE A C 1
ATOM 1344 O O . ILE A 1 175 ? -1.427 -10.324 12.828 1.00 89.75 175 ILE A O 1
ATOM 1348 N N . THR A 1 176 ? -2.647 -8.475 12.511 1.00 93.31 176 THR A N 1
ATOM 1349 C CA . THR A 1 176 ? -3.576 -9.117 11.580 1.00 93.31 176 THR A CA 1
ATOM 1350 C C . THR A 1 176 ? -3.051 -8.983 10.155 1.00 93.31 176 THR A C 1
ATOM 1352 O O . THR A 1 176 ? -3.004 -7.880 9.611 1.00 93.31 176 THR A O 1
ATOM 1355 N N . VAL A 1 177 ? -2.692 -10.101 9.530 1.00 95.56 177 VAL A N 1
ATOM 1356 C CA . VAL A 1 177 ? -2.335 -10.145 8.105 1.00 95.56 177 VAL A CA 1
ATOM 1357 C C . VAL A 1 177 ? -3.606 -10.364 7.286 1.00 95.56 177 VAL A C 1
ATOM 1359 O O . VAL A 1 177 ? -4.378 -11.275 7.582 1.00 95.56 177 VAL A O 1
ATOM 1362 N N . LEU A 1 178 ? -3.845 -9.522 6.282 1.00 97.25 178 LEU A N 1
ATOM 1363 C CA . LEU A 1 178 ? -5.041 -9.549 5.443 1.00 97.25 178 LEU A CA 1
ATOM 1364 C C . LEU A 1 178 ? -4.673 -9.455 3.965 1.00 97.25 178 LEU A C 1
ATOM 1366 O O . LEU A 1 178 ? -3.757 -8.733 3.575 1.00 97.25 178 LEU A O 1
ATOM 1370 N N . TYR A 1 179 ? -5.470 -10.108 3.132 1.00 98.00 179 TYR A N 1
ATOM 1371 C CA . TYR A 1 179 ? -5.521 -9.787 1.719 1.00 98.00 179 TYR A CA 1
ATOM 1372 C C . TYR A 1 179 ? -6.170 -8.413 1.483 1.00 98.00 179 TYR A C 1
ATOM 1374 O O . TYR A 1 179 ? -7.005 -7.973 2.286 1.00 98.00 179 TYR A O 1
ATOM 1382 N N . PRO A 1 180 ? -5.888 -7.750 0.345 1.00 98.06 180 PRO A N 1
ATOM 1383 C CA . PRO A 1 180 ? -6.456 -6.436 0.050 1.00 98.06 180 PRO A CA 1
ATOM 1384 C C . PRO A 1 180 ? -7.991 -6.406 0.084 1.00 98.06 180 PRO A C 1
ATOM 1386 O O . PRO A 1 180 ? -8.585 -5.514 0.690 1.00 98.06 180 PRO A O 1
ATOM 1389 N N . TRP A 1 181 ? -8.661 -7.418 -0.478 1.00 96.62 181 TRP A N 1
ATOM 1390 C CA . TRP A 1 181 ? -10.128 -7.498 -0.462 1.00 96.62 181 TRP A CA 1
ATOM 1391 C C . TRP A 1 181 ? -10.710 -7.712 0.943 1.00 96.62 181 TRP A C 1
ATOM 1393 O O . TRP A 1 181 ? -11.792 -7.197 1.234 1.00 96.62 181 TRP A O 1
ATOM 1403 N N . GLU A 1 182 ? -10.007 -8.435 1.826 1.00 97.44 182 GLU A N 1
ATOM 1404 C CA . GLU A 1 182 ? -10.426 -8.634 3.221 1.00 97.44 182 GLU A CA 1
ATOM 1405 C C . GLU A 1 182 ? -10.402 -7.296 3.970 1.00 97.44 182 GLU A C 1
ATOM 1407 O O . GLU A 1 182 ? -11.362 -6.946 4.662 1.00 97.44 182 GLU A O 1
ATOM 1412 N N . TRP A 1 183 ? -9.341 -6.508 3.772 1.00 97.12 183 TRP A N 1
ATOM 1413 C CA . TRP A 1 183 ? -9.226 -5.165 4.334 1.00 97.12 183 TRP A CA 1
ATOM 1414 C C . TRP A 1 183 ? -10.318 -4.225 3.825 1.00 97.12 183 TRP A C 1
ATOM 1416 O O . TRP A 1 183 ? -11.003 -3.584 4.627 1.00 97.12 183 TRP A O 1
ATOM 1426 N N . ILE A 1 184 ? -10.549 -4.185 2.510 1.00 96.00 184 ILE A N 1
ATOM 1427 C CA . ILE A 1 184 ? -11.599 -3.331 1.946 1.00 96.00 184 ILE A CA 1
ATOM 1428 C C . ILE A 1 184 ? -12.970 -3.720 2.513 1.00 96.00 184 ILE A C 1
ATOM 1430 O O . ILE A 1 184 ? -13.751 -2.843 2.891 1.00 96.00 184 ILE A O 1
ATOM 1434 N N . GLY A 1 185 ? -13.260 -5.021 2.615 1.00 94.88 185 GLY A N 1
ATOM 1435 C CA . GLY A 1 185 ? -14.483 -5.525 3.240 1.00 94.88 185 GLY A CA 1
ATOM 1436 C C . GLY A 1 185 ? -14.629 -5.060 4.691 1.00 94.88 185 GLY A C 1
ATOM 1437 O O . GLY A 1 185 ? -15.695 -4.578 5.078 1.00 94.88 185 GLY A O 1
ATOM 1438 N N . ARG A 1 186 ? -13.542 -5.117 5.469 1.00 94.69 186 ARG A N 1
ATOM 1439 C CA . ARG A 1 186 ? -13.499 -4.667 6.867 1.00 94.69 186 ARG A CA 1
ATOM 1440 C C . ARG A 1 186 ? -13.785 -3.170 7.002 1.00 94.69 186 ARG A C 1
ATOM 1442 O O . ARG A 1 186 ? -14.653 -2.793 7.787 1.00 94.69 186 ARG A O 1
ATOM 1449 N N . VAL A 1 187 ? -13.123 -2.325 6.208 1.00 93.69 187 VAL A N 1
ATOM 1450 C CA . VAL A 1 187 ? -13.336 -0.866 6.219 1.00 93.69 187 VAL A CA 1
ATOM 1451 C C . VAL A 1 187 ? -14.761 -0.517 5.791 1.00 93.69 187 VAL A C 1
ATOM 1453 O O . VAL A 1 187 ? -15.435 0.273 6.453 1.00 93.69 187 VAL A O 1
ATOM 1456 N N . ARG A 1 188 ? -15.261 -1.121 4.704 1.00 92.25 188 ARG A N 1
ATOM 1457 C CA . ARG A 1 188 ? -16.634 -0.890 4.225 1.00 92.25 188 ARG A CA 1
ATOM 1458 C C . ARG A 1 188 ? -17.663 -1.307 5.274 1.00 92.25 188 ARG A C 1
ATOM 1460 O O . ARG A 1 188 ? -18.569 -0.531 5.568 1.00 92.25 188 ARG A O 1
ATOM 1467 N N . GLY A 1 189 ? -17.497 -2.487 5.870 1.00 91.06 189 GLY A N 1
ATOM 1468 C CA . GLY A 1 189 ? -18.368 -2.984 6.933 1.00 91.06 189 GLY A CA 1
ATOM 1469 C C . GLY A 1 189 ? -18.380 -2.067 8.158 1.00 91.06 189 GLY A C 1
ATOM 1470 O O . GLY A 1 189 ? -19.455 -1.692 8.629 1.00 91.06 189 GLY A O 1
ATOM 1471 N N . ALA A 1 190 ? -17.203 -1.637 8.623 1.00 90.81 190 ALA A N 1
ATOM 1472 C CA . ALA A 1 190 ? -17.073 -0.717 9.752 1.00 90.81 190 ALA A CA 1
ATOM 1473 C C . ALA A 1 190 ? -17.743 0.635 9.470 1.00 90.81 190 ALA A C 1
ATOM 1475 O O . ALA A 1 190 ? -18.536 1.114 10.279 1.00 90.81 190 ALA A O 1
ATOM 1476 N N . ARG A 1 191 ? -17.501 1.222 8.291 1.00 90.38 191 ARG A N 1
ATOM 1477 C CA . ARG A 1 191 ? -18.107 2.500 7.889 1.00 90.38 191 ARG A CA 1
ATOM 1478 C C . ARG A 1 191 ? -19.628 2.411 7.787 1.00 90.38 191 ARG A C 1
ATOM 1480 O O . ARG A 1 191 ? -20.308 3.306 8.273 1.00 90.38 191 ARG A O 1
ATOM 1487 N N . VAL A 1 192 ? -20.179 1.327 7.241 1.00 87.81 192 VAL A N 1
ATOM 1488 C CA . VAL A 1 192 ? -21.638 1.114 7.207 1.00 87.81 192 VAL A CA 1
ATOM 1489 C C . VAL A 1 192 ? -22.211 0.973 8.622 1.00 87.81 192 VAL A C 1
ATOM 1491 O O . VAL A 1 192 ? -23.235 1.580 8.935 1.00 87.81 192 VAL A O 1
ATOM 1494 N N . ALA A 1 193 ? -21.549 0.217 9.502 1.00 84.50 193 ALA A N 1
ATOM 1495 C CA . ALA A 1 193 ? -22.001 0.020 10.878 1.00 84.50 193 ALA A CA 1
ATOM 1496 C C . ALA A 1 193 ? -21.926 1.304 11.727 1.00 84.50 193 ALA A C 1
ATOM 1498 O O . ALA A 1 193 ? -22.824 1.555 12.533 1.00 84.50 193 ALA A O 1
ATOM 1499 N N . GLY A 1 194 ? -20.890 2.125 11.526 1.00 71.62 194 GLY A N 1
ATOM 1500 C CA . GLY A 1 194 ? -20.680 3.393 12.230 1.00 71.62 194 GLY A CA 1
ATOM 1501 C C . GLY A 1 194 ? -21.592 4.538 11.774 1.00 71.62 194 GLY A C 1
ATOM 1502 O O . GLY A 1 194 ? -21.748 5.515 12.498 1.00 71.62 194 GLY A O 1
ATOM 1503 N N . VAL A 1 195 ? -22.238 4.416 10.608 1.00 63.91 195 VAL A N 1
ATOM 1504 C CA . VAL A 1 195 ? -23.158 5.423 10.038 1.00 63.91 195 VAL A CA 1
ATOM 1505 C C . VAL A 1 195 ? -24.611 5.249 10.526 1.00 63.91 195 VAL A C 1
ATOM 1507 O O . VAL A 1 195 ? -25.494 5.995 10.104 1.00 63.91 195 VAL A O 1
ATOM 1510 N N . LYS A 1 196 ? -24.904 4.311 11.447 1.00 52.47 196 LYS A N 1
ATOM 1511 C CA . LYS A 1 196 ? -26.275 4.107 11.960 1.00 52.47 196 LYS A CA 1
ATOM 1512 C C . LYS A 1 196 ? -26.904 5.442 12.418 1.00 52.47 196 LYS A C 1
ATOM 1514 O O . LYS A 1 196 ? -26.328 6.128 13.264 1.00 52.47 196 LYS A O 1
ATOM 1519 N N . PRO A 1 197 ? -28.077 5.828 11.875 1.00 46.16 197 PRO A N 1
ATOM 1520 C CA . PRO A 1 197 ? -28.670 7.132 12.141 1.00 46.16 197 PRO A CA 1
ATOM 1521 C C . PRO A 1 197 ? -29.026 7.262 13.622 1.00 46.16 197 PRO A C 1
ATOM 1523 O O . PRO A 1 197 ? -29.570 6.331 14.219 1.00 46.16 197 PRO A O 1
ATOM 1526 N N . LYS A 1 198 ? -28.764 8.439 14.210 1.00 45.19 198 LYS A N 1
ATOM 1527 C CA . LYS A 1 198 ? -29.329 8.816 15.512 1.00 45.19 198 LYS A CA 1
ATOM 1528 C C . LYS A 1 198 ? -30.847 8.669 15.417 1.00 45.19 198 LYS A C 1
ATOM 1530 O O . LYS A 1 198 ? -31.509 9.502 14.797 1.00 45.19 198 LYS A O 1
ATOM 1535 N N . VAL A 1 199 ? -31.396 7.618 16.020 1.00 44.25 199 VAL A N 1
ATOM 1536 C CA . VAL A 1 199 ? -32.834 7.512 16.264 1.00 44.25 199 VAL A CA 1
ATOM 1537 C C . VAL A 1 199 ? -33.192 8.726 17.115 1.00 44.25 199 VAL A C 1
ATOM 1539 O O . VAL A 1 199 ? -32.784 8.818 18.272 1.00 44.25 199 VAL A O 1
ATOM 1542 N N . ARG A 1 200 ? -33.877 9.712 16.524 1.00 44.28 200 ARG A N 1
ATOM 1543 C CA . ARG A 1 200 ? -34.468 10.808 17.292 1.00 44.28 200 ARG A CA 1
ATOM 1544 C C . ARG A 1 200 ? -35.517 10.174 18.198 1.00 44.28 200 ARG A C 1
ATOM 1546 O O . ARG A 1 200 ? -36.561 9.747 17.707 1.00 44.28 200 ARG A O 1
ATOM 1553 N N . ALA A 1 201 ? -35.206 10.076 19.488 1.00 42.59 201 ALA A N 1
ATOM 1554 C CA . ALA A 1 201 ? -36.209 9.814 20.505 1.00 42.59 201 ALA A CA 1
ATOM 1555 C C . ALA A 1 201 ? -37.297 10.892 20.366 1.00 42.59 201 ALA A C 1
ATOM 1557 O O . ALA A 1 201 ? -36.976 12.083 20.296 1.00 42.59 201 ALA A O 1
ATOM 1558 N N . ARG A 1 202 ? -38.542 10.444 20.192 1.00 46.00 202 ARG A N 1
ATOM 1559 C CA . ARG A 1 202 ? -39.734 11.292 20.258 1.00 46.00 202 ARG A CA 1
ATOM 1560 C C . ARG A 1 202 ? -40.096 11.543 21.710 1.00 46.00 202 ARG A C 1
ATOM 1562 O O . ARG A 1 202 ? -39.895 10.602 22.509 1.00 46.00 202 ARG A O 1
#

Secondary structure (DSSP, 8-state):
-EE-HHHHHHHHHHH-SSP-HHHHHHHHHHHTTS-SS-SS-THHHHHHHHHTTTTSBSSTT-B---EE-HHHHHHHHHHHHS-SS--TTS-------HHHHHHHIIIIIIHHHHHTT-EE-------S-BTTB-HHHHHHHHHHHH-S-TT-TTPPEEEE---HHHHHS---TTEEEE-HHHHHHHHHHHHHHHT-------